Protein AF-A0A1F8SIH1-F1 (afdb_monomer_lite)

Secondary structure (DSSP, 8-state):
--EE-TTT--EE-TTHHHHHHT-PPPEEEEEEHHIIIII-GGGGTB-TTSSSBPPPPTTEEEEEETT--SS---TT--TTBSSEE-----HHHHHHHHHHHHHHHTT-PPPPPB---TTTT-EE-S-SHHHHT----TT---------EE----STTHHHH---SSSSPP-PSS-SS-GGG--EE---EE-B-TTS-BSSSB--HHHHS-SEEE-S--BB-GGGTTSB-TT--EEEEPPSSHHHHHHHT--SPPHHHH-SSHHHHHHHHHHHHHHHHHTTSS-HHHHHHHHHHHHHHHHHHTPPPPSSPPPP-PPPGGGTTTGGG-

Sequence (326 aa):
MTTTDPFTGKTDSRYATCIATDTCPLAAEIYSSNEYWVKATSLLHTGPAGTVDLPDSPYARNYLMSSHQHGTGNASSKGNCQQFLNPLNSAPVQRALFLALDDWTNGILPPPSRVPKLADGTLVPPLPQSGMGFPNIPGVTYTGLKTTRYLLDYGPDFYETGIATINPPVIALPYEDNPLNGPIYPSYVPKTDSDGNDIAGVRSPEVTVPLATYTGWALRAGPQANDGCEASGQMIPFARTRAEREAAGDPRPSIEERYPSFGMYYSAVMRAIDDLVKDRLMLCEDADDERARLLQAGLDKGVPPPSGNLPPQANVPHCLGQAAKK

Radius of gyration: 22.01 Å; chains: 1; bounding box: 56×36×73 Å

Structure (mmCIF, N/CA/C/O backbone):
data_AF-A0A1F8SIH1-F1
#
_entry.id   AF-A0A1F8SIH1-F1
#
loop_
_atom_site.group_PDB
_atom_site.id
_atom_site.type_symbol
_atom_site.label_atom_id
_atom_site.label_alt_id
_atom_site.label_comp_id
_atom_site.label_asym_id
_atom_site.label_entity_id
_atom_site.label_seq_id
_atom_site.pdbx_PDB_ins_code
_atom_site.Cartn_x
_atom_site.Cartn_y
_atom_site.Cartn_z
_atom_site.occupancy
_atom_site.B_iso_or_equiv
_atom_site.auth_seq_id
_atom_site.auth_comp_id
_atom_site.auth_asym_id
_atom_site.auth_atom_id
_atom_site.pdbx_PDB_model_num
ATOM 1 N N . MET A 1 1 ? -15.111 -9.833 16.157 1.00 83.88 1 MET A N 1
ATOM 2 C CA . MET A 1 1 ? -14.590 -10.612 17.302 1.00 83.88 1 MET A CA 1
ATOM 3 C C . MET A 1 1 ? -14.212 -9.639 18.402 1.00 83.88 1 MET A C 1
ATOM 5 O O . MET A 1 1 ? -13.659 -8.598 18.073 1.00 83.88 1 MET A O 1
ATOM 9 N N . THR A 1 2 ? -14.522 -9.947 19.660 1.00 91.94 2 THR A N 1
ATOM 10 C CA . THR A 1 2 ? -14.043 -9.176 20.817 1.00 91.94 2 THR A CA 1
ATOM 11 C C . THR A 1 2 ? -12.619 -9.563 21.179 1.00 91.94 2 THR A C 1
ATOM 13 O O . THR A 1 2 ? -12.263 -10.740 21.132 1.00 91.94 2 THR A O 1
ATOM 16 N N . THR A 1 3 ? -11.823 -8.579 21.569 1.00 94.62 3 THR A N 1
ATOM 17 C CA . THR A 1 3 ? -10.447 -8.761 22.035 1.00 94.62 3 THR A CA 1
ATOM 18 C C . THR A 1 3 ? -10.221 -7.992 23.322 1.00 94.62 3 THR A C 1
ATOM 20 O O . THR A 1 3 ? -10.844 -6.953 23.532 1.00 94.62 3 THR A O 1
ATOM 23 N N . THR A 1 4 ? -9.308 -8.482 24.156 1.00 95.88 4 THR A N 1
ATOM 24 C CA . THR A 1 4 ? -8.902 -7.816 25.394 1.00 95.88 4 THR A CA 1
ATOM 25 C C . THR A 1 4 ? -7.597 -7.062 25.171 1.00 95.88 4 THR A C 1
ATOM 27 O O . THR A 1 4 ? -6.620 -7.635 24.685 1.00 95.88 4 THR A O 1
ATOM 30 N N . ASP A 1 5 ? -7.586 -5.779 25.510 1.00 95.50 5 ASP A N 1
ATOM 31 C CA . ASP A 1 5 ? -6.389 -4.946 25.498 1.00 95.50 5 ASP A CA 1
ATOM 32 C C . ASP A 1 5 ? -5.451 -5.351 26.655 1.00 95.50 5 ASP A C 1
ATOM 34 O O . ASP A 1 5 ? -5.875 -5.320 27.815 1.00 95.50 5 ASP A O 1
ATOM 38 N N . PRO A 1 6 ? -4.186 -5.732 26.379 1.00 95.88 6 PRO A N 1
ATOM 39 C CA . PRO A 1 6 ? -3.245 -6.168 27.406 1.00 95.88 6 PRO A CA 1
ATOM 40 C C . PRO A 1 6 ? -2.822 -5.056 28.372 1.00 95.88 6 PRO A C 1
ATOM 42 O O . PRO A 1 6 ? -2.321 -5.375 29.449 1.00 95.88 6 PRO A O 1
ATOM 45 N N . PHE A 1 7 ? -2.987 -3.778 28.019 1.00 94.88 7 PHE A N 1
ATOM 46 C CA . PHE A 1 7 ? -2.556 -2.666 28.869 1.00 94.88 7 PHE A CA 1
ATOM 47 C C . PHE A 1 7 ? -3.678 -2.137 29.757 1.00 94.88 7 PHE A C 1
ATOM 49 O O . PHE A 1 7 ? -3.441 -1.857 30.930 1.00 94.88 7 PHE A O 1
ATOM 56 N N . THR A 1 8 ? -4.900 -2.021 29.230 1.00 93.06 8 THR A N 1
ATOM 57 C CA . THR A 1 8 ? -6.047 -1.507 30.003 1.00 93.06 8 THR A CA 1
ATOM 58 C C . THR A 1 8 ? -6.942 -2.599 30.591 1.00 93.06 8 THR A C 1
ATOM 60 O O . THR A 1 8 ? -7.771 -2.308 31.450 1.00 93.06 8 THR A O 1
ATOM 63 N N . GLY A 1 9 ? -6.834 -3.846 30.120 1.00 94.75 9 GLY A N 1
ATOM 64 C CA . GLY A 1 9 ? -7.721 -4.951 30.502 1.00 94.75 9 GLY A CA 1
ATOM 65 C C . GLY A 1 9 ? -9.143 -4.850 29.933 1.00 94.75 9 GLY A C 1
ATOM 66 O O . GLY A 1 9 ? -9.968 -5.737 30.171 1.00 94.75 9 GLY A O 1
ATOM 67 N N . LYS A 1 10 ? -9.456 -3.797 29.166 1.00 93.50 10 LYS A N 1
ATOM 68 C CA . LYS A 1 10 ? -10.772 -3.610 28.545 1.00 93.50 10 LYS A CA 1
ATOM 69 C C . LYS A 1 10 ? -10.980 -4.624 27.424 1.00 93.50 10 LYS A C 1
ATOM 71 O O . LYS A 1 10 ? -10.070 -4.903 26.648 1.00 93.50 10 LYS A O 1
ATOM 76 N N . THR A 1 11 ? -12.190 -5.170 27.336 1.00 95.38 11 THR A N 1
ATOM 77 C CA . THR A 1 11 ? -12.583 -6.117 26.283 1.00 95.38 11 THR A CA 1
ATOM 78 C C . THR A 1 11 ? -13.658 -5.497 25.410 1.00 95.38 11 THR A C 1
ATOM 80 O O . THR A 1 11 ? -14.714 -5.137 25.922 1.00 95.38 11 THR A O 1
ATOM 83 N N . ASP A 1 12 ? -13.395 -5.387 24.109 1.00 93.44 12 ASP A N 1
ATOM 84 C CA . ASP A 1 12 ? -14.319 -4.757 23.161 1.00 93.44 12 ASP A CA 1
ATOM 85 C C . ASP A 1 12 ? -14.086 -5.238 21.712 1.00 93.44 12 ASP A C 1
ATOM 87 O O . ASP A 1 12 ? -13.186 -6.038 21.437 1.00 93.44 12 ASP A O 1
ATOM 91 N N . SER A 1 13 ? -14.906 -4.772 20.768 1.00 92.00 13 SER A N 1
ATOM 92 C CA . SER A 1 13 ? -14.681 -4.866 19.325 1.00 92.00 13 SER A CA 1
ATOM 93 C C . SER A 1 13 ? -15.233 -3.642 18.598 1.00 92.00 13 SER A C 1
ATOM 95 O O . SER A 1 13 ? -16.236 -3.071 19.013 1.00 92.00 13 SER A O 1
ATOM 97 N N . ARG A 1 14 ? -14.677 -3.317 17.425 1.00 89.50 14 ARG A N 1
ATOM 98 C CA . ARG A 1 14 ? -15.156 -2.209 16.573 1.00 89.50 14 ARG A CA 1
ATOM 99 C C . ARG A 1 14 ? -16.661 -2.250 16.257 1.00 89.50 14 ARG A C 1
ATOM 101 O O . ARG A 1 14 ? -17.265 -1.206 16.045 1.00 89.50 14 ARG A O 1
ATOM 108 N N . TYR A 1 15 ? -17.256 -3.442 16.222 1.00 92.38 15 TYR A N 1
ATOM 109 C CA . TYR A 1 15 ? -18.666 -3.658 15.888 1.00 92.38 15 TYR A CA 1
ATOM 110 C C . TYR A 1 15 ? -19.528 -4.017 17.117 1.00 92.38 15 TYR A C 1
ATOM 112 O O . TYR A 1 15 ? -20.695 -4.353 16.947 1.00 92.38 15 TYR A O 1
ATOM 120 N N . ALA A 1 16 ? -19.003 -3.956 18.351 1.00 93.69 16 ALA A N 1
ATOM 121 C CA . ALA A 1 16 ? -19.701 -4.467 19.540 1.00 93.69 16 ALA A CA 1
ATOM 122 C C . ALA A 1 16 ? -21.089 -3.835 19.730 1.00 93.69 16 ALA A C 1
ATOM 124 O O . ALA A 1 16 ? -22.087 -4.550 19.828 1.00 93.69 16 ALA A O 1
ATOM 125 N N . THR A 1 17 ? -21.161 -2.502 19.704 1.00 94.56 17 THR A N 1
ATOM 126 C CA . THR A 1 17 ? -22.420 -1.770 19.888 1.00 94.56 17 THR A CA 1
ATOM 127 C C . THR A 1 17 ? -23.419 -2.062 18.777 1.00 94.56 17 THR A C 1
ATOM 129 O O . THR A 1 17 ? -24.563 -2.390 19.069 1.00 94.56 17 THR A O 1
ATOM 132 N N . CYS A 1 18 ? -23.001 -1.996 17.509 1.00 95.62 18 CYS A N 1
ATOM 133 C CA . CYS A 1 18 ? -23.934 -2.196 16.402 1.00 95.62 18 CYS A CA 1
ATOM 134 C C . CYS A 1 18 ? -24.431 -3.644 16.306 1.00 95.62 18 CYS A C 1
ATOM 136 O O . CYS A 1 18 ? -25.547 -3.859 15.846 1.00 95.62 18 CYS A O 1
ATOM 138 N N . ILE A 1 19 ? -23.641 -4.629 16.756 1.00 94.69 19 ILE A N 1
ATOM 139 C CA . ILE A 1 19 ? -24.077 -6.030 16.829 1.00 94.69 19 ILE A CA 1
ATOM 140 C C . ILE A 1 19 ? -25.179 -6.151 17.876 1.00 94.69 19 ILE A C 1
ATOM 142 O O . ILE A 1 19 ? -26.203 -6.777 17.624 1.00 94.69 19 ILE A O 1
ATOM 146 N N . ALA A 1 20 ? -24.985 -5.531 19.042 1.00 95.50 20 ALA A N 1
ATOM 147 C CA . ALA A 1 20 ? -25.967 -5.562 20.120 1.00 95.50 20 ALA A CA 1
ATOM 148 C C . ALA A 1 20 ? -27.288 -4.874 19.746 1.00 95.50 20 ALA A C 1
ATOM 150 O O . ALA A 1 20 ? -28.339 -5.258 20.255 1.00 95.50 20 ALA A O 1
ATOM 151 N N . THR A 1 21 ? -27.244 -3.869 18.870 1.00 96.81 21 THR A N 1
ATOM 152 C CA . THR A 1 21 ? -28.434 -3.122 18.442 1.00 96.81 21 THR A CA 1
ATOM 153 C C . THR A 1 21 ? -28.982 -3.542 17.081 1.00 96.81 21 THR A C 1
ATOM 155 O O . THR A 1 21 ? -29.960 -2.949 16.644 1.00 96.81 21 THR A O 1
ATOM 158 N N . ASP A 1 22 ? -28.378 -4.533 16.418 1.00 95.31 22 ASP A N 1
ATOM 159 C CA . ASP A 1 22 ? -28.706 -4.951 15.046 1.00 95.31 22 ASP A CA 1
ATOM 160 C C . ASP A 1 22 ? -28.690 -3.785 14.032 1.00 95.31 22 ASP A C 1
ATOM 162 O O . ASP A 1 22 ? -29.601 -3.580 13.234 1.00 95.31 22 ASP A O 1
ATOM 166 N N . THR A 1 23 ? -27.640 -2.962 14.096 1.00 96.25 23 THR A N 1
ATOM 167 C CA . THR A 1 23 ? -27.465 -1.764 13.250 1.00 96.25 23 THR A CA 1
ATOM 168 C C . THR A 1 23 ? -26.113 -1.713 12.539 1.00 96.25 23 THR A C 1
ATOM 170 O O . THR A 1 23 ? -25.647 -0.637 12.157 1.00 96.25 23 THR A O 1
ATOM 173 N N . CYS A 1 24 ? -25.426 -2.849 12.383 1.00 95.75 24 CYS A N 1
ATOM 174 C CA . CYS A 1 24 ? -24.095 -2.837 11.781 1.00 95.75 24 CYS A CA 1
ATOM 175 C C . CYS A 1 24 ? -24.121 -2.453 10.297 1.00 95.75 24 CYS A C 1
ATOM 177 O O . CYS A 1 24 ? -24.816 -3.100 9.513 1.00 95.75 24 CYS A O 1
ATOM 179 N N . PRO A 1 25 ? -23.326 -1.447 9.885 1.00 95.44 25 PRO A N 1
ATOM 180 C CA . PRO A 1 25 ? -23.191 -1.110 8.480 1.00 95.44 25 PRO A CA 1
ATOM 181 C C . PRO A 1 25 ? -22.318 -2.146 7.771 1.00 95.44 25 PRO A C 1
ATOM 183 O O . PRO A 1 25 ? -21.349 -2.652 8.343 1.00 95.44 25 PRO A O 1
ATOM 186 N N . LEU A 1 26 ? -22.620 -2.392 6.497 1.00 96.75 26 LEU A N 1
ATOM 187 C CA . LEU A 1 26 ? -21.691 -3.058 5.591 1.00 96.75 26 LEU A CA 1
ATOM 188 C C . LEU A 1 26 ? -20.577 -2.081 5.204 1.00 96.75 26 LEU A C 1
ATOM 190 O O . LEU A 1 26 ? -20.847 -0.912 4.922 1.00 96.75 26 LEU A O 1
ATOM 194 N N . ALA A 1 27 ? -19.330 -2.548 5.189 1.00 95.88 27 ALA A N 1
ATOM 195 C CA . ALA A 1 27 ? -18.172 -1.705 4.915 1.00 95.88 27 ALA A CA 1
ATOM 196 C C . ALA A 1 27 ? -17.158 -2.375 3.978 1.00 95.88 27 ALA A C 1
ATOM 198 O O . ALA A 1 27 ? -16.730 -3.509 4.192 1.00 95.88 27 ALA A O 1
ATOM 199 N N . ALA A 1 28 ? -16.710 -1.629 2.970 1.00 96.81 28 ALA A N 1
ATOM 200 C CA .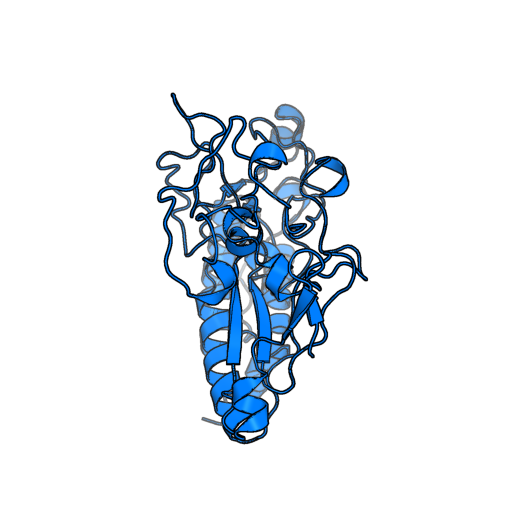 ALA A 1 28 ? -15.462 -1.898 2.266 1.00 96.81 28 ALA A CA 1
ATOM 201 C C . ALA A 1 28 ? -14.393 -0.945 2.814 1.00 96.81 28 ALA A C 1
ATOM 203 O O . ALA A 1 28 ? -14.442 0.261 2.577 1.00 96.81 28 ALA A O 1
ATOM 204 N N . GLU A 1 29 ? -13.449 -1.477 3.580 1.00 96.62 29 GLU A N 1
ATOM 205 C CA . GLU A 1 29 ? -12.372 -0.711 4.197 1.00 96.62 29 GLU A CA 1
ATOM 206 C C . GLU A 1 29 ? -11.132 -0.773 3.317 1.00 96.62 29 GLU A C 1
ATOM 208 O O . GLU A 1 29 ? -10.609 -1.850 3.025 1.00 96.62 29 GLU A O 1
ATOM 213 N N . ILE A 1 30 ? -10.678 0.394 2.866 1.00 97.38 30 ILE A N 1
ATOM 214 C CA . ILE A 1 30 ? -9.594 0.517 1.897 1.00 97.38 30 ILE A CA 1
ATOM 215 C C . ILE A 1 30 ? -8.455 1.294 2.543 1.00 97.38 30 ILE A C 1
ATOM 217 O O . ILE A 1 30 ? -8.636 2.408 3.034 1.00 97.38 30 ILE A O 1
ATOM 221 N N . TYR A 1 31 ? -7.275 0.693 2.519 1.00 97.62 31 TYR A N 1
ATOM 222 C CA . TYR A 1 31 ? -6.056 1.205 3.126 1.00 97.62 31 TYR A CA 1
ATOM 223 C C . TYR A 1 31 ? -4.987 1.345 2.053 1.00 97.62 31 TYR A C 1
ATOM 225 O O . TYR A 1 31 ? -4.874 0.468 1.201 1.00 97.62 31 TYR A O 1
ATOM 233 N N . SER A 1 32 ? -4.166 2.392 2.081 1.00 98.12 32 SER A N 1
ATOM 234 C CA . SER A 1 32 ? -2.916 2.372 1.317 1.00 98.12 32 SER A CA 1
ATOM 235 C C . SER A 1 32 ? -1.802 1.724 2.143 1.00 98.12 32 SER A C 1
ATOM 237 O O . SER A 1 32 ? -1.959 1.450 3.335 1.00 98.12 32 SER A O 1
ATOM 239 N N . SER A 1 33 ? -0.649 1.483 1.525 1.00 98.31 33 SER A N 1
ATOM 240 C CA . SER A 1 33 ? 0.539 1.051 2.263 1.00 98.31 33 SER A CA 1
ATOM 241 C C . SER A 1 33 ? 0.981 2.133 3.259 1.00 98.31 33 SER A C 1
ATOM 243 O O . SER A 1 33 ? 1.392 1.814 4.373 1.00 98.31 33 SER A O 1
ATOM 245 N N . ASN A 1 34 ? 0.784 3.420 2.941 1.00 98.31 34 ASN A N 1
ATOM 246 C CA . ASN A 1 34 ? 1.082 4.532 3.853 1.00 98.31 34 ASN A CA 1
ATOM 247 C C . ASN A 1 34 ? 0.362 4.424 5.199 1.00 98.31 34 ASN A C 1
ATOM 249 O O . ASN A 1 34 ? 0.961 4.669 6.243 1.00 98.31 34 ASN A O 1
ATOM 253 N N . GLU A 1 35 ? -0.901 4.002 5.194 1.00 97.69 35 GLU A N 1
ATOM 254 C CA . GLU A 1 35 ? -1.692 3.796 6.406 1.00 97.69 35 GLU A CA 1
ATOM 255 C C . GLU A 1 35 ? -1.043 2.790 7.376 1.00 97.69 35 GLU A C 1
ATOM 257 O O . GLU A 1 35 ? -1.099 2.974 8.594 1.00 97.69 35 GLU A O 1
ATOM 262 N N . TYR A 1 36 ? -0.351 1.768 6.870 1.00 98.06 36 TYR A N 1
ATOM 263 C CA . TYR A 1 36 ? 0.399 0.847 7.726 1.00 98.06 36 TYR A CA 1
ATOM 264 C C . TYR A 1 36 ? 1.627 1.513 8.348 1.00 98.06 36 TYR A C 1
ATOM 266 O O . TYR A 1 36 ? 1.876 1.340 9.539 1.00 98.06 36 TYR A O 1
ATOM 274 N N . TRP A 1 37 ? 2.352 2.316 7.570 1.00 97.69 37 TRP A N 1
ATOM 275 C CA . TRP A 1 37 ? 3.572 2.996 8.011 1.00 97.69 37 TRP A CA 1
ATOM 276 C C . TRP A 1 37 ? 3.312 4.155 8.981 1.00 97.69 37 TRP A C 1
ATOM 278 O O . TRP A 1 37 ? 4.013 4.298 9.982 1.00 97.69 37 TRP A O 1
ATOM 288 N N . VAL A 1 38 ? 2.296 4.971 8.704 1.00 95.56 38 VAL A N 1
ATOM 289 C CA . VAL A 1 38 ? 2.076 6.271 9.365 1.00 95.56 38 VAL A CA 1
ATOM 290 C C . VAL A 1 38 ? 0.859 6.258 10.291 1.00 95.56 38 VAL A C 1
ATOM 292 O O . VAL A 1 38 ? 0.755 7.035 11.242 1.00 95.56 38 VAL A O 1
ATOM 295 N N . LYS A 1 39 ? -0.101 5.357 10.053 1.00 95.00 39 LYS A N 1
ATOM 296 C CA . LYS A 1 39 ? -1.328 5.282 10.862 1.00 95.00 39 LYS A CA 1
ATOM 297 C C . LYS A 1 39 ? -1.414 4.033 11.730 1.00 95.00 39 LYS A C 1
ATOM 299 O O . LYS A 1 39 ? -2.277 4.004 12.604 1.00 95.00 39 LYS A O 1
ATOM 304 N N . ALA A 1 40 ? -0.460 3.108 11.592 1.00 95.00 40 ALA A N 1
ATOM 305 C CA . ALA A 1 40 ? -0.409 1.827 12.293 1.00 95.00 40 ALA A CA 1
ATOM 306 C C . ALA A 1 40 ? -1.639 0.948 12.011 1.00 95.00 40 ALA A C 1
ATOM 308 O O . ALA A 1 40 ? -2.174 0.290 12.902 1.00 95.00 40 ALA A O 1
ATOM 309 N N . THR A 1 41 ? -2.086 0.917 10.751 1.00 96.81 41 THR A N 1
ATOM 310 C CA . THR A 1 41 ? -3.241 0.116 10.311 1.00 96.81 41 THR A CA 1
ATOM 311 C C . THR A 1 41 ? -3.124 -1.376 10.611 1.00 96.81 41 THR A C 1
ATOM 313 O O . THR A 1 41 ? -4.151 -2.040 10.702 1.00 96.81 41 THR A O 1
ATOM 316 N N . SER A 1 42 ? -1.925 -1.916 10.859 1.00 97.25 42 SER A N 1
ATOM 317 C CA . SER A 1 42 ? -1.787 -3.288 11.365 1.00 97.25 42 SER A CA 1
ATOM 318 C C . SER A 1 42 ? -2.641 -3.546 12.611 1.00 97.25 42 SER A C 1
ATOM 320 O O . SER A 1 42 ? -3.200 -4.627 12.735 1.00 97.25 42 SER A O 1
ATOM 322 N N . LEU A 1 43 ? -2.820 -2.547 13.484 1.00 95.31 43 LEU A N 1
ATOM 323 C CA . LEU A 1 43 ? -3.638 -2.650 14.699 1.00 95.31 43 LEU A CA 1
ATOM 324 C C . LEU A 1 43 ? -5.138 -2.838 14.422 1.00 95.31 43 LEU A C 1
ATOM 326 O O . LEU A 1 43 ? -5.887 -3.190 15.326 1.00 95.31 43 LEU A O 1
ATOM 330 N N . LEU A 1 44 ? -5.585 -2.615 13.183 1.00 94.44 44 LEU A N 1
ATOM 331 C CA . LEU A 1 44 ? -6.949 -2.919 12.744 1.00 94.44 44 LEU A CA 1
ATOM 332 C C . LEU A 1 44 ? -7.094 -4.374 12.272 1.00 94.44 44 LEU A C 1
ATOM 334 O O . LEU A 1 44 ? -8.214 -4.860 12.132 1.00 94.44 44 LEU A O 1
ATOM 338 N N . HIS A 1 45 ? -5.978 -5.070 12.039 1.00 96.12 45 HIS A N 1
ATOM 339 C CA . HIS A 1 45 ? -5.933 -6.432 11.500 1.00 96.12 45 HIS A CA 1
ATOM 340 C C . HIS A 1 45 ? -5.268 -7.440 12.444 1.00 96.12 45 HIS A C 1
ATOM 342 O O . HIS A 1 45 ? -5.351 -8.638 12.196 1.00 96.12 45 HIS A O 1
ATOM 348 N N . THR A 1 46 ? -4.650 -6.988 13.534 1.00 96.88 46 THR A N 1
ATOM 349 C CA . THR A 1 46 ? -4.060 -7.837 14.576 1.00 96.88 46 THR A CA 1
ATOM 350 C C . THR A 1 46 ? -4.744 -7.607 15.916 1.00 96.88 46 THR A C 1
ATOM 352 O O . THR A 1 46 ? -5.254 -6.520 16.183 1.00 96.88 46 THR A O 1
ATOM 355 N N . GLY A 1 47 ? -4.721 -8.608 16.798 1.00 95.12 47 GLY A N 1
ATOM 356 C CA . GLY A 1 47 ? -5.131 -8.402 18.189 1.00 95.12 47 GLY A CA 1
ATOM 357 C C . GLY A 1 47 ? -4.296 -7.300 18.871 1.00 95.12 47 GLY A C 1
ATOM 358 O O . GLY A 1 47 ? -3.179 -7.035 18.425 1.00 95.12 47 GLY A O 1
ATOM 359 N N . PRO A 1 48 ? -4.769 -6.687 19.974 1.00 94.06 48 PRO A N 1
ATOM 360 C CA . PRO A 1 48 ? -4.067 -5.578 20.638 1.00 94.06 48 PRO A CA 1
ATOM 361 C C . PRO A 1 48 ? -2.638 -5.907 21.107 1.00 94.06 48 PRO A C 1
ATOM 363 O O . PRO A 1 48 ? -1.786 -5.028 21.173 1.00 94.06 48 PRO A O 1
ATOM 366 N N . ALA A 1 49 ? -2.354 -7.182 21.390 1.00 94.69 49 ALA A N 1
ATOM 367 C CA . ALA A 1 49 ? -1.009 -7.660 21.717 1.00 94.69 49 ALA A CA 1
ATOM 368 C C . ALA A 1 49 ? -0.094 -7.856 20.487 1.00 94.69 49 ALA A C 1
ATOM 370 O O . ALA A 1 49 ? 1.081 -8.166 20.651 1.00 94.69 49 ALA A O 1
ATOM 371 N N . GLY A 1 50 ? -0.617 -7.732 19.263 1.00 95.25 50 GLY A N 1
ATOM 372 C CA . GLY A 1 50 ? 0.135 -7.894 1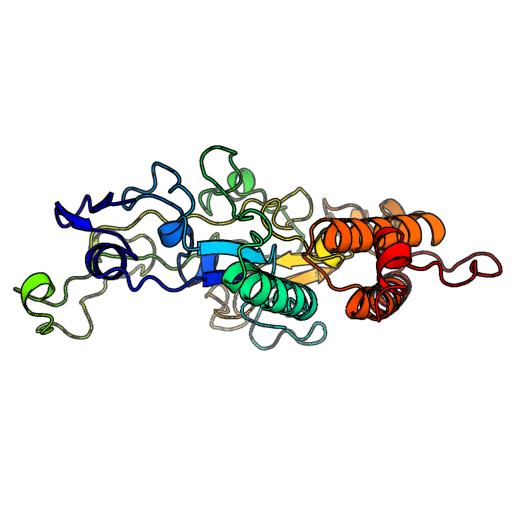8.015 1.00 95.25 50 GLY A CA 1
ATOM 373 C C . GLY A 1 50 ? 0.562 -9.329 17.689 1.00 95.25 50 GLY A C 1
ATOM 374 O O . GLY A 1 50 ? 1.434 -9.528 16.854 1.00 95.25 50 GLY A O 1
ATOM 375 N N . THR A 1 51 ? -0.006 -10.343 18.347 1.00 95.69 51 THR A N 1
ATOM 376 C CA . THR A 1 51 ? 0.459 -11.740 18.239 1.00 95.69 51 THR A CA 1
ATOM 377 C C . THR A 1 51 ? -0.402 -12.637 17.353 1.00 95.69 51 THR A C 1
ATOM 379 O O . THR A 1 51 ? 0.016 -13.745 17.024 1.00 95.69 51 THR A O 1
ATOM 382 N N . VAL A 1 52 ? -1.602 -12.190 16.981 1.00 96.00 52 VAL A N 1
ATOM 383 C CA . VAL A 1 52 ? -2.567 -12.965 16.190 1.00 96.00 52 VAL A CA 1
ATOM 384 C C . VAL A 1 52 ? -3.267 -12.069 15.179 1.00 96.00 52 VAL A C 1
ATOM 386 O O . VAL A 1 52 ? -3.552 -10.907 15.481 1.00 96.00 52 VAL A O 1
ATOM 389 N N . ASP A 1 53 ? -3.576 -12.617 14.006 1.00 97.69 53 ASP A N 1
ATOM 390 C CA . ASP A 1 53 ? -4.448 -11.966 13.030 1.00 97.69 53 ASP A CA 1
ATOM 391 C C . ASP A 1 53 ? -5.902 -11.975 13.519 1.00 97.69 53 ASP A C 1
ATOM 393 O O . ASP A 1 53 ? -6.391 -12.969 14.065 1.00 97.69 53 ASP A O 1
ATOM 397 N N . LEU A 1 54 ? -6.612 -10.873 13.296 1.00 95.56 54 LEU A N 1
ATOM 398 C CA . LEU A 1 54 ? -8.051 -10.805 13.506 1.00 95.56 54 LEU A CA 1
ATOM 399 C C . LEU A 1 54 ? -8.781 -11.484 12.340 1.00 95.56 54 LEU A C 1
ATOM 401 O O . LEU A 1 54 ? -8.384 -11.331 11.182 1.00 95.56 54 LEU A O 1
ATOM 405 N N . PRO A 1 55 ? -9.875 -12.216 12.611 1.00 93.25 55 PRO A N 1
ATOM 406 C CA . PRO A 1 55 ? -10.724 -12.728 11.550 1.00 93.25 55 PRO A CA 1
ATOM 407 C C . PRO A 1 55 ? -11.472 -11.582 10.861 1.00 93.25 55 PRO A C 1
ATOM 409 O O . PRO A 1 55 ? -11.764 -10.552 11.476 1.00 93.25 55 PRO A O 1
ATOM 412 N N . ASP A 1 56 ? -11.860 -11.800 9.604 1.00 91.19 56 ASP A N 1
ATOM 413 C CA . ASP A 1 56 ? -12.757 -10.883 8.905 1.00 91.19 56 ASP A CA 1
ATOM 414 C C . ASP A 1 56 ? -14.084 -10.724 9.664 1.00 91.19 56 ASP A C 1
ATOM 416 O O . ASP A 1 56 ? -14.648 -11.680 10.206 1.00 91.19 56 ASP A O 1
ATOM 420 N N . SER A 1 57 ? -14.608 -9.498 9.670 1.00 92.25 57 SER A N 1
ATOM 421 C CA . SER A 1 57 ? -15.963 -9.224 10.146 1.00 92.25 57 SER A CA 1
ATOM 422 C C . SER A 1 57 ? -16.983 -9.740 9.124 1.00 92.25 57 SER A C 1
ATOM 424 O O . SER A 1 57 ? -16.769 -9.578 7.921 1.00 92.25 57 SER A O 1
ATOM 426 N N . PRO A 1 58 ? -18.138 -10.283 9.548 1.00 93.12 58 PRO A N 1
ATOM 427 C CA . PRO A 1 58 ? -19.237 -10.552 8.622 1.00 93.12 58 PRO A CA 1
ATOM 428 C C . PRO A 1 58 ? -19.822 -9.269 8.004 1.00 93.12 58 PRO A C 1
ATOM 430 O O . PRO A 1 58 ? -20.551 -9.366 7.025 1.00 93.12 58 PRO A O 1
ATOM 433 N N . TYR A 1 59 ? -19.487 -8.089 8.543 1.00 95.19 59 TYR A N 1
ATOM 434 C CA . TYR A 1 59 ? -19.955 -6.779 8.074 1.00 95.19 59 TYR A CA 1
ATOM 435 C C . TYR A 1 59 ? -18.882 -5.965 7.341 1.00 95.19 59 TYR A C 1
ATOM 437 O O . TYR A 1 59 ? -19.174 -4.870 6.871 1.00 95.19 59 TYR A O 1
ATOM 445 N N . ALA A 1 60 ? -17.638 -6.453 7.253 1.00 96.00 60 ALA A N 1
ATOM 446 C CA . ALA A 1 60 ? -16.565 -5.711 6.593 1.00 96.00 60 ALA A CA 1
ATOM 447 C C . ALA A 1 60 ? -15.687 -6.577 5.686 1.00 96.00 60 ALA A C 1
ATOM 449 O O . ALA A 1 60 ? -15.414 -7.744 5.978 1.00 96.00 60 ALA A O 1
ATOM 450 N N . ARG A 1 61 ? -15.195 -5.971 4.605 1.00 97.62 61 ARG A N 1
ATOM 451 C CA . ARG A 1 61 ? -14.041 -6.461 3.842 1.00 97.62 61 ARG A CA 1
ATOM 452 C C . ARG A 1 61 ? -12.922 -5.442 3.878 1.00 97.62 61 ARG A C 1
ATOM 454 O O . ARG A 1 61 ? -13.182 -4.255 3.716 1.00 97.62 61 ARG A O 1
ATOM 461 N N . ASN A 1 62 ? -11.695 -5.922 4.038 1.00 98.00 62 ASN A N 1
ATOM 462 C CA . ASN A 1 62 ? -10.505 -5.092 4.174 1.00 98.00 62 ASN A CA 1
ATOM 463 C C . ASN A 1 62 ? -9.599 -5.256 2.953 1.00 98.00 62 ASN A C 1
ATOM 465 O O . ASN A 1 62 ? -9.287 -6.381 2.557 1.00 98.00 62 ASN A O 1
ATOM 469 N N . TYR A 1 63 ? -9.135 -4.149 2.384 1.00 98.62 63 TYR A N 1
ATOM 470 C CA . TYR A 1 63 ? -8.283 -4.140 1.200 1.00 98.62 63 TYR A CA 1
ATOM 471 C C . TYR A 1 63 ? -7.100 -3.200 1.404 1.00 98.62 63 TYR A C 1
ATOM 473 O O . TYR A 1 63 ? -7.269 -1.996 1.582 1.00 98.62 63 TYR A O 1
ATOM 481 N N . LEU A 1 64 ? -5.888 -3.744 1.348 1.00 98.75 64 LEU A N 1
ATOM 482 C CA . LEU A 1 64 ? -4.674 -2.956 1.167 1.00 98.75 64 LEU A CA 1
ATOM 483 C C . LEU A 1 64 ? -4.490 -2.682 -0.329 1.00 98.75 64 LEU A C 1
ATOM 485 O O . LEU A 1 64 ? -4.365 -3.620 -1.105 1.00 98.75 64 LEU A O 1
ATOM 489 N N . MET A 1 65 ? -4.388 -1.420 -0.724 1.00 98.69 65 MET A N 1
ATOM 490 C CA . MET A 1 65 ? -3.830 -1.006 -2.007 1.00 98.69 65 MET A CA 1
ATOM 491 C C . MET A 1 65 ? -2.306 -1.119 -1.926 1.00 98.69 65 MET A C 1
ATOM 493 O O . MET A 1 65 ? -1.639 -0.251 -1.350 1.00 98.69 65 MET A O 1
ATOM 497 N N . SER A 1 66 ? -1.767 -2.218 -2.456 1.00 98.75 66 SER A N 1
ATOM 498 C CA . SER A 1 66 ? -0.352 -2.581 -2.338 1.00 98.75 66 SER A CA 1
ATOM 499 C C . SER A 1 66 ? 0.544 -1.456 -2.838 1.00 98.75 66 SER A C 1
ATOM 501 O O . SER A 1 66 ? 0.298 -0.881 -3.900 1.00 98.75 66 SER A O 1
ATOM 503 N N . SER A 1 67 ? 1.586 -1.137 -2.072 1.00 98.69 67 SER A N 1
ATOM 504 C CA . SER A 1 67 ? 2.579 -0.114 -2.390 1.00 98.69 67 SER A CA 1
ATOM 505 C C . SER A 1 67 ? 2.033 1.305 -2.572 1.00 98.69 67 SER A C 1
ATOM 507 O O . SER A 1 67 ? 2.804 2.183 -2.934 1.00 98.69 67 SER A O 1
ATOM 509 N N . HIS A 1 68 ? 0.747 1.579 -2.342 1.00 98.44 68 HIS A N 1
ATOM 510 C CA . HIS A 1 68 ? 0.147 2.896 -2.578 1.00 98.44 68 HIS A CA 1
ATOM 511 C C . HIS A 1 68 ? 0.464 3.882 -1.441 1.00 98.44 68 HIS A C 1
ATOM 513 O O . HIS A 1 68 ? 0.590 3.481 -0.281 1.00 98.44 68 HIS A O 1
ATOM 519 N N . GLN A 1 69 ? 0.579 5.171 -1.770 1.00 97.12 69 GLN A N 1
ATOM 520 C CA . GLN A 1 69 ? 0.728 6.242 -0.780 1.00 97.12 69 GLN A CA 1
ATOM 521 C C . GLN A 1 69 ? -0.640 6.799 -0.339 1.00 97.12 69 GLN A C 1
ATOM 523 O O . GLN A 1 69 ? -1.677 6.355 -0.834 1.00 97.12 69 GLN A O 1
ATOM 528 N N . HIS A 1 70 ? -0.657 7.796 0.555 1.00 96.50 70 HIS A N 1
ATOM 529 C CA . HIS A 1 70 ? -1.897 8.452 0.980 1.00 96.50 70 HIS A CA 1
ATOM 530 C C . HIS A 1 70 ? -2.438 9.373 -0.132 1.00 96.50 70 HIS A C 1
ATOM 532 O O . HIS A 1 70 ? -2.196 10.581 -0.151 1.00 96.50 70 HIS A O 1
ATOM 538 N N . GLY A 1 71 ? -3.135 8.770 -1.097 1.00 93.75 71 GLY A N 1
ATOM 539 C CA . GLY A 1 71 ? -3.595 9.404 -2.334 1.00 93.75 71 GLY A CA 1
ATOM 540 C C . GLY A 1 71 ? -2.629 9.199 -3.506 1.00 93.75 71 GLY A C 1
ATOM 541 O O . GLY A 1 71 ? -1.714 8.382 -3.447 1.00 93.75 71 GLY A O 1
ATOM 542 N N . THR A 1 72 ? -2.816 9.946 -4.594 1.00 94.06 72 THR A N 1
ATOM 543 C CA . THR A 1 72 ? -1.972 9.840 -5.797 1.00 94.06 72 THR A CA 1
ATOM 544 C C . THR A 1 72 ? -0.948 10.970 -5.849 1.00 94.06 72 THR A C 1
ATOM 546 O O . THR A 1 72 ? -1.300 12.149 -5.832 1.00 94.06 72 THR A O 1
ATOM 549 N N . GLY A 1 73 ? 0.333 10.606 -5.899 1.00 95.06 73 GLY A N 1
ATOM 550 C CA . GLY A 1 73 ? 1.457 11.532 -6.000 1.00 95.06 73 GLY A CA 1
ATOM 551 C C . GLY A 1 73 ? 1.818 11.903 -7.438 1.00 95.06 73 GLY A C 1
ATOM 552 O O . GLY A 1 73 ? 1.338 11.320 -8.407 1.00 95.06 73 GLY A O 1
ATOM 553 N N . ASN A 1 74 ? 2.712 12.881 -7.586 1.00 94.25 74 ASN A N 1
ATOM 554 C CA . ASN A 1 74 ? 3.231 13.305 -8.886 1.00 94.25 74 ASN A CA 1
ATOM 555 C C . ASN A 1 74 ? 4.614 12.688 -9.158 1.00 94.25 74 ASN A C 1
ATOM 557 O O . ASN A 1 74 ? 5.607 13.112 -8.569 1.00 94.25 74 ASN A O 1
ATOM 561 N N . ALA A 1 75 ? 4.682 11.765 -10.121 1.00 94.44 75 ALA A N 1
ATOM 562 C CA . ALA A 1 75 ? 5.907 11.089 -10.565 1.00 94.44 75 ALA A CA 1
ATOM 563 C C . ALA A 1 75 ? 7.041 12.020 -11.041 1.00 94.44 75 ALA A C 1
ATOM 565 O O . ALA A 1 75 ? 8.181 11.576 -11.167 1.00 94.44 75 ALA A O 1
ATOM 566 N N . SER A 1 76 ? 6.741 13.281 -11.354 1.00 95.88 76 SER A N 1
ATOM 567 C CA . SER A 1 76 ? 7.702 14.283 -11.830 1.00 95.88 76 SER A CA 1
ATOM 568 C C . SER A 1 76 ? 8.169 15.241 -10.735 1.00 95.88 76 SER A C 1
ATOM 570 O O . SER A 1 76 ? 8.998 16.109 -10.997 1.00 95.88 76 SER A O 1
ATOM 572 N N . SER A 1 77 ? 7.656 15.107 -9.512 1.00 96.75 77 SER A N 1
ATOM 573 C CA . SER A 1 77 ? 8.026 15.949 -8.378 1.00 96.75 77 SER A CA 1
ATOM 574 C C . SER A 1 77 ? 8.554 15.100 -7.235 1.00 96.75 77 SER A C 1
ATOM 576 O O . SER A 1 77 ? 8.056 14.008 -6.977 1.00 96.75 77 SER A O 1
ATOM 578 N N . LYS A 1 78 ? 9.558 15.618 -6.529 1.00 96.25 78 LYS A N 1
ATOM 579 C CA . LYS A 1 78 ? 9.989 15.080 -5.233 1.00 96.25 78 LYS A CA 1
ATOM 580 C C . LYS A 1 78 ? 9.314 15.792 -4.060 1.00 96.25 78 LYS A C 1
ATOM 582 O O . LYS A 1 78 ? 9.322 15.289 -2.941 1.00 96.25 78 LYS A O 1
ATOM 587 N N . GLY A 1 79 ? 8.735 16.973 -4.301 1.00 94.19 79 GLY A N 1
ATOM 588 C CA . GLY A 1 79 ? 8.313 17.877 -3.235 1.00 94.19 79 GLY A CA 1
ATOM 589 C C . GLY A 1 79 ? 9.446 18.086 -2.225 1.00 94.19 79 GLY A C 1
ATOM 590 O O . GLY A 1 79 ? 10.571 18.395 -2.608 1.00 94.19 79 GLY A O 1
ATOM 591 N N . ASN A 1 80 ? 9.144 17.841 -0.950 1.00 95.31 80 ASN A N 1
ATOM 592 C CA . ASN A 1 80 ? 10.112 17.891 0.150 1.00 95.31 80 ASN A CA 1
ATOM 593 C C . ASN A 1 80 ? 10.718 16.513 0.489 1.00 95.31 80 ASN A C 1
ATOM 595 O O . ASN A 1 80 ? 11.416 16.386 1.495 1.00 95.31 80 ASN A O 1
ATOM 599 N N . CYS A 1 81 ? 10.427 15.472 -0.296 1.00 97.62 81 CYS A N 1
ATOM 600 C CA . CYS A 1 81 ? 10.892 14.107 -0.057 1.00 97.62 81 CYS A CA 1
ATOM 601 C C . CYS A 1 81 ? 12.199 13.799 -0.813 1.00 97.62 81 CYS A C 1
ATOM 603 O O . CYS A 1 81 ? 12.607 14.516 -1.727 1.00 97.62 81 CYS A O 1
ATOM 605 N N . GLN A 1 82 ? 12.873 12.707 -0.443 1.00 97.88 82 GLN A N 1
ATOM 606 C CA . GLN A 1 82 ? 14.139 12.283 -1.068 1.00 97.88 82 GLN A CA 1
ATOM 607 C C . GLN A 1 82 ? 13.958 11.759 -2.505 1.00 97.88 82 GLN A C 1
ATOM 609 O O . GLN A 1 82 ? 14.797 12.012 -3.381 1.00 97.88 82 GLN A O 1
ATOM 614 N N . GLN A 1 83 ? 12.854 11.053 -2.762 1.00 98.12 83 GLN A N 1
ATOM 615 C CA . GLN A 1 83 ? 12.541 10.418 -4.048 1.00 98.12 83 GLN A CA 1
ATOM 616 C C . GLN A 1 83 ? 11.322 11.057 -4.719 1.00 98.12 83 GLN A C 1
ATOM 618 O O . GLN A 1 83 ? 10.635 11.882 -4.117 1.00 98.12 83 GLN A O 1
ATOM 623 N N . PHE A 1 84 ? 11.074 10.699 -5.984 1.00 98.19 84 PHE A N 1
ATOM 624 C CA . PHE A 1 84 ? 9.850 11.106 -6.677 1.00 98.19 84 PHE A CA 1
ATOM 625 C C . PHE A 1 84 ? 8.625 10.543 -5.962 1.00 98.19 84 PHE A C 1
ATOM 627 O O . PHE A 1 84 ? 8.678 9.437 -5.423 1.00 98.19 84 PHE A O 1
ATOM 634 N N . LEU A 1 85 ? 7.531 11.301 -5.964 1.00 98.19 85 LEU A N 1
ATOM 635 C CA . LEU A 1 85 ? 6.295 10.885 -5.310 1.00 98.19 85 LEU A CA 1
ATOM 636 C C . LEU A 1 85 ? 5.668 9.693 -6.038 1.00 98.19 85 LEU A C 1
ATOM 638 O O . LEU A 1 85 ? 5.788 9.553 -7.258 1.00 98.19 85 LEU A O 1
ATOM 642 N N . ASN A 1 86 ? 4.974 8.850 -5.281 1.00 98.38 86 ASN A N 1
ATOM 643 C CA . ASN A 1 86 ? 4.359 7.633 -5.784 1.00 98.38 86 ASN A CA 1
ATOM 644 C C . ASN A 1 86 ? 3.065 7.936 -6.575 1.00 98.38 86 ASN A C 1
ATOM 646 O O . ASN A 1 86 ? 2.086 8.387 -5.978 1.00 98.38 86 ASN A O 1
ATOM 650 N N . PRO A 1 87 ? 3.026 7.673 -7.899 1.00 97.75 87 PRO A N 1
ATOM 651 C CA . PRO A 1 87 ? 1.908 8.037 -8.765 1.00 97.75 87 PRO A CA 1
ATOM 652 C C . PRO A 1 87 ? 0.833 6.955 -8.891 1.00 97.75 87 PRO A C 1
ATOM 654 O O . PRO A 1 87 ? -0.030 7.080 -9.759 1.00 97.75 87 PRO A O 1
ATOM 657 N N . LEU A 1 88 ? 0.896 5.875 -8.102 1.00 98.19 88 LEU A N 1
ATOM 658 C CA . LEU A 1 88 ? -0.114 4.820 -8.166 1.00 98.19 88 LEU A CA 1
ATOM 659 C C . LEU A 1 88 ? -1.521 5.409 -7.993 1.00 98.19 88 LEU A C 1
ATOM 661 O O . LEU A 1 88 ? -1.730 6.346 -7.217 1.00 98.19 88 LEU A O 1
ATOM 665 N N . ASN A 1 89 ? -2.485 4.849 -8.719 1.00 96.12 89 ASN A N 1
ATOM 666 C CA . ASN A 1 89 ? -3.877 5.278 -8.695 1.00 96.12 89 ASN A CA 1
ATOM 667 C C . ASN A 1 89 ? -4.772 4.118 -8.254 1.00 96.12 89 ASN A C 1
ATOM 669 O O . ASN A 1 89 ? -4.832 3.082 -8.910 1.00 96.12 89 ASN A O 1
ATOM 673 N N . SER A 1 90 ? -5.481 4.299 -7.143 1.00 96.81 90 SER A N 1
ATOM 674 C CA . SER A 1 90 ? -6.405 3.294 -6.612 1.00 96.81 90 SER A CA 1
ATOM 675 C C . SER A 1 90 ? -7.840 3.448 -7.130 1.00 96.81 90 SER A C 1
ATOM 677 O O . SER A 1 90 ? -8.677 2.598 -6.831 1.00 96.81 90 SER A O 1
ATOM 679 N N . ALA A 1 91 ? -8.141 4.482 -7.927 1.00 96.94 91 ALA A N 1
ATOM 680 C CA . ALA A 1 91 ? -9.502 4.781 -8.375 1.00 96.94 91 ALA A CA 1
ATOM 681 C C . ALA A 1 91 ? -10.218 3.616 -9.097 1.00 96.94 91 ALA A C 1
ATOM 683 O O . ALA A 1 91 ? -11.376 3.377 -8.749 1.00 96.94 91 ALA A O 1
ATOM 684 N N . PRO A 1 92 ? -9.590 2.847 -10.017 1.00 97.12 92 PRO A N 1
ATOM 685 C CA . PRO A 1 92 ? -10.262 1.707 -10.656 1.00 97.12 92 PRO A CA 1
ATOM 686 C C . PRO A 1 92 ? -10.727 0.643 -9.650 1.00 97.12 92 PRO A C 1
ATOM 688 O O . PRO A 1 92 ? -11.845 0.135 -9.730 1.00 97.12 92 PRO A O 1
ATOM 691 N N . VAL A 1 93 ? -9.898 0.359 -8.639 1.00 98.06 93 VAL A N 1
ATOM 692 C CA . VAL A 1 93 ? -10.236 -0.600 -7.579 1.00 98.06 93 VAL A CA 1
ATOM 693 C C . VAL A 1 93 ? -11.322 -0.044 -6.666 1.00 98.06 93 VAL A C 1
ATOM 695 O O . VAL A 1 93 ? -12.284 -0.744 -6.359 1.00 98.06 93 VAL A O 1
ATOM 698 N N . GLN A 1 94 ? -11.218 1.224 -6.260 1.00 97.62 94 GLN A N 1
ATOM 699 C CA . GLN A 1 94 ? -12.234 1.858 -5.418 1.00 97.62 94 GLN A CA 1
ATOM 700 C C . GLN A 1 94 ? -13.607 1.886 -6.103 1.00 97.62 94 GLN A C 1
ATOM 702 O O . GLN A 1 94 ? -14.615 1.617 -5.454 1.00 97.62 94 GLN A O 1
ATOM 707 N N . ARG A 1 95 ? -13.657 2.144 -7.415 1.00 98.00 95 ARG A N 1
ATOM 708 C CA . ARG A 1 95 ? -14.900 2.090 -8.199 1.00 98.00 95 ARG A CA 1
ATOM 709 C C . ARG A 1 95 ? -15.503 0.689 -8.229 1.00 98.00 95 ARG A C 1
ATOM 711 O O . ARG A 1 95 ? -16.705 0.551 -8.012 1.00 98.00 95 ARG A O 1
ATOM 718 N N . ALA A 1 96 ? -14.684 -0.338 -8.451 1.00 98.38 96 ALA A N 1
ATOM 719 C CA . ALA A 1 96 ? -15.144 -1.724 -8.416 1.00 98.38 96 ALA A CA 1
ATOM 720 C C . ALA A 1 96 ? -15.678 -2.118 -7.029 1.00 98.38 96 ALA A C 1
ATOM 722 O O . ALA A 1 96 ? -16.760 -2.692 -6.919 1.00 98.38 96 ALA A O 1
ATOM 723 N N . LEU A 1 97 ? -14.966 -1.743 -5.963 1.00 98.38 97 LEU A N 1
ATOM 724 C CA . LEU A 1 97 ? -15.373 -2.023 -4.585 1.00 98.38 97 LEU A CA 1
ATOM 725 C C . LEU A 1 97 ? -16.618 -1.245 -4.154 1.00 98.38 97 LEU A C 1
ATOM 727 O O . LEU A 1 97 ? -17.388 -1.753 -3.343 1.00 98.38 97 LEU A O 1
ATOM 731 N N . PHE A 1 98 ? -16.849 -0.053 -4.706 1.00 97.94 98 PHE A N 1
ATOM 732 C CA . PHE A 1 98 ? -18.080 0.698 -4.473 1.00 97.94 98 PHE A CA 1
ATOM 733 C C . PHE A 1 98 ? -19.302 -0.043 -5.031 1.00 97.94 98 PHE A C 1
ATOM 735 O O . PHE A 1 98 ? -20.283 -0.222 -4.312 1.00 97.94 98 PHE A O 1
ATOM 742 N N . LEU A 1 99 ? -19.223 -0.557 -6.265 1.00 98.06 99 LEU A N 1
ATOM 743 C CA . LEU A 1 99 ? -20.289 -1.401 -6.822 1.00 98.06 99 LEU A CA 1
ATOM 744 C C . LEU A 1 99 ? -20.414 -2.732 -6.070 1.00 98.06 99 LEU A C 1
ATOM 746 O O . LEU A 1 99 ? -21.520 -3.193 -5.821 1.00 98.06 99 LEU A O 1
ATOM 750 N N . ALA A 1 100 ? -19.298 -3.324 -5.635 1.00 98.12 100 ALA A N 1
ATOM 751 C CA . ALA A 1 100 ? -19.331 -4.538 -4.822 1.00 98.12 100 ALA A CA 1
ATOM 752 C C . ALA A 1 100 ? -19.994 -4.320 -3.449 1.00 98.12 100 ALA A C 1
ATOM 754 O O . ALA A 1 100 ? -20.595 -5.249 -2.913 1.00 98.12 100 ALA A O 1
ATOM 755 N N . LEU A 1 101 ? -19.889 -3.118 -2.873 1.00 98.06 101 LEU A N 1
ATOM 756 C CA . LEU A 1 101 ? -20.590 -2.752 -1.644 1.00 98.06 101 LEU A CA 1
ATOM 757 C C . LEU A 1 101 ? -22.100 -2.609 -1.885 1.00 98.06 101 LEU A C 1
ATOM 759 O O . LEU A 1 101 ? -22.875 -3.095 -1.068 1.00 98.06 101 LEU A O 1
ATOM 763 N N . ASP A 1 102 ? -22.516 -2.007 -3.003 1.00 97.75 102 ASP A N 1
ATOM 764 C CA . ASP A 1 102 ? -23.932 -1.925 -3.400 1.00 97.75 102 ASP A CA 1
ATOM 765 C C . ASP A 1 102 ? -24.536 -3.321 -3.632 1.00 97.75 102 ASP A C 1
ATOM 767 O O . ASP A 1 102 ? -25.549 -3.681 -3.030 1.00 97.75 102 ASP A O 1
ATOM 771 N N . ASP A 1 103 ? -23.839 -4.173 -4.384 1.00 97.81 103 ASP A N 1
ATOM 772 C CA . ASP A 1 103 ? -24.159 -5.596 -4.558 1.00 97.81 103 ASP A CA 1
ATOM 773 C C . ASP A 1 103 ? -24.310 -6.327 -3.210 1.00 97.81 103 ASP A C 1
ATOM 775 O O . ASP A 1 103 ? -25.193 -7.177 -3.041 1.00 97.81 103 ASP A O 1
ATOM 779 N N . TRP A 1 104 ? -23.471 -5.986 -2.225 1.00 97.75 104 TRP A N 1
ATOM 780 C CA . TRP A 1 104 ? -23.513 -6.596 -0.897 1.00 97.75 104 TRP A CA 1
ATOM 781 C C . TRP A 1 104 ? -24.794 -6.261 -0.141 1.00 97.75 104 TRP A C 1
ATOM 783 O O . TRP A 1 104 ? -25.348 -7.138 0.527 1.00 97.75 104 TRP A O 1
ATOM 793 N N . THR A 1 105 ? -25.328 -5.049 -0.307 1.00 96.38 105 THR A N 1
ATOM 794 C CA . THR A 1 105 ? -26.642 -4.695 0.257 1.00 96.38 105 THR A CA 1
ATOM 795 C C . THR A 1 105 ? -27.772 -5.566 -0.305 1.00 96.38 105 THR A C 1
ATOM 797 O O . THR A 1 105 ? -28.783 -5.767 0.364 1.00 96.38 105 THR A O 1
ATOM 800 N N . ASN A 1 106 ? -27.558 -6.167 -1.481 1.00 96.81 106 ASN A N 1
ATOM 801 C CA . ASN A 1 106 ? -28.477 -7.083 -2.157 1.00 96.81 106 ASN A CA 1
ATOM 802 C C . ASN A 1 106 ? -28.108 -8.572 -1.974 1.00 96.81 106 ASN A C 1
ATOM 804 O O . ASN A 1 106 ? -28.651 -9.442 -2.655 1.00 96.81 106 ASN A O 1
ATOM 808 N N . GLY A 1 107 ? -27.193 -8.892 -1.051 1.00 95.94 107 GLY A N 1
ATOM 809 C CA . GLY A 1 107 ? -26.837 -10.267 -0.685 1.00 95.94 107 GLY A CA 1
ATOM 810 C C . GLY A 1 107 ? -25.723 -10.908 -1.519 1.00 95.94 107 GLY A C 1
ATOM 811 O O . GLY A 1 107 ? -25.381 -12.068 -1.281 1.00 95.94 107 GLY A O 1
ATOM 812 N N . ILE A 1 108 ? -25.114 -10.184 -2.462 1.00 97.38 108 ILE A N 1
ATOM 813 C CA . ILE A 1 108 ? -23.974 -10.683 -3.241 1.00 97.38 108 ILE A CA 1
ATOM 814 C C . ILE A 1 108 ? -22.681 -10.293 -2.528 1.00 97.38 108 ILE A C 1
ATOM 816 O O . ILE A 1 108 ? -22.326 -9.121 -2.460 1.00 97.38 108 ILE A O 1
ATOM 820 N N . LEU A 1 109 ? -21.937 -11.278 -2.021 1.00 96.31 109 LEU A N 1
ATOM 821 C CA . LEU A 1 109 ? -20.702 -10.988 -1.293 1.00 96.31 109 LEU A CA 1
ATOM 822 C C . LEU A 1 109 ? -19.683 -10.229 -2.173 1.00 96.31 109 LEU A C 1
ATOM 824 O O . LEU A 1 109 ? -19.473 -10.603 -3.337 1.00 96.31 109 LEU A 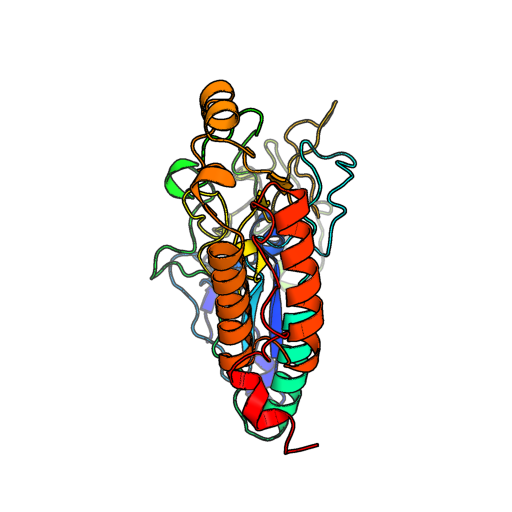O 1
ATOM 828 N N . PRO A 1 110 ? -19.009 -9.201 -1.626 1.00 97.50 110 PRO A N 1
ATOM 829 C CA . PRO A 1 110 ? -17.854 -8.574 -2.264 1.00 97.50 110 PRO A CA 1
ATOM 830 C C . PRO A 1 110 ? -16.672 -9.558 -2.337 1.00 97.50 110 PRO A C 1
ATOM 832 O O . PRO A 1 110 ? -16.699 -10.603 -1.668 1.00 97.50 110 PRO A O 1
ATOM 835 N N . PRO A 1 111 ? -15.612 -9.230 -3.100 1.00 97.62 111 PRO A N 1
ATOM 836 C CA . PRO A 1 111 ? -14.365 -9.987 -3.067 1.00 97.62 111 PRO A CA 1
ATOM 837 C C . PRO A 1 111 ? -13.877 -10.256 -1.627 1.00 97.62 111 PRO A C 1
ATOM 839 O O . PRO A 1 111 ? -14.132 -9.464 -0.717 1.00 97.62 111 PRO A O 1
ATOM 842 N N . PRO A 1 112 ? -13.193 -11.382 -1.367 1.00 97.50 112 PRO A N 1
ATOM 843 C CA . PRO A 1 112 ? -12.585 -11.617 -0.061 1.00 97.50 112 PRO A CA 1
ATOM 844 C C . PRO A 1 112 ? -11.569 -10.526 0.294 1.00 97.50 112 PRO A C 1
ATOM 846 O O . PRO A 1 112 ? -10.911 -9.981 -0.597 1.00 97.50 112 PRO A O 1
ATOM 849 N N . SER A 1 113 ? -11.408 -10.251 1.592 1.00 98.00 113 SER A N 1
ATOM 850 C CA . SER A 1 113 ? -10.411 -9.298 2.087 1.00 98.00 113 SER A CA 1
ATOM 851 C C . SER A 1 113 ? -9.010 -9.645 1.575 1.00 98.00 113 SER A C 1
ATOM 853 O O . SER A 1 113 ? -8.617 -10.814 1.534 1.00 98.00 113 SER A O 1
ATOM 855 N N . ARG A 1 114 ? -8.228 -8.619 1.234 1.00 98.00 114 ARG A N 1
ATOM 856 C CA . ARG A 1 114 ? -6.820 -8.732 0.830 1.00 98.00 114 ARG A CA 1
ATOM 857 C C . ARG A 1 114 ? -5.986 -7.762 1.651 1.00 98.00 114 ARG A C 1
ATOM 859 O O . ARG A 1 114 ? -5.832 -6.599 1.287 1.00 98.00 114 ARG A O 1
ATOM 866 N N . VAL A 1 115 ? -5.445 -8.250 2.758 1.00 98.25 115 VAL A N 1
ATOM 867 C CA . VAL A 1 115 ? -4.546 -7.511 3.653 1.00 98.25 115 VAL A CA 1
ATOM 868 C C . VAL A 1 115 ? -3.359 -8.395 4.034 1.00 98.25 115 VAL A C 1
ATOM 870 O O . VAL A 1 115 ? -3.507 -9.619 4.017 1.00 98.25 115 VAL A O 1
ATOM 873 N N . PRO A 1 116 ? -2.194 -7.808 4.353 1.00 98.44 116 PRO A N 1
ATOM 874 C CA . PRO A 1 116 ? -1.067 -8.540 4.913 1.00 98.44 116 PRO A CA 1
ATOM 875 C C . PRO A 1 116 ? -1.436 -9.168 6.261 1.00 98.44 116 PRO A C 1
ATOM 877 O O . PRO A 1 116 ? -2.190 -8.574 7.036 1.00 98.44 116 PRO A O 1
ATOM 880 N N . LYS A 1 117 ? -0.880 -10.347 6.547 1.00 98.50 117 LYS A N 1
ATOM 881 C CA . LYS A 1 117 ? -1.137 -11.120 7.769 1.00 98.50 117 LYS A CA 1
ATOM 882 C C . LYS A 1 117 ? 0.149 -11.587 8.441 1.00 98.50 117 LYS A C 1
ATOM 884 O O . LYS A 1 117 ? 1.178 -11.795 7.794 1.00 98.50 117 LYS A O 1
ATOM 889 N N . LEU A 1 118 ? 0.085 -11.768 9.756 1.00 98.56 118 LEU A N 1
ATOM 890 C CA . LEU A 1 118 ? 1.157 -12.375 10.542 1.00 98.56 118 LEU A CA 1
ATOM 891 C C . LEU A 1 118 ? 1.318 -13.853 10.161 1.00 98.56 118 LEU A C 1
ATOM 893 O O . LEU A 1 118 ? 2.437 -14.320 9.955 1.00 98.56 118 LEU A O 1
ATOM 897 N N . ALA A 1 119 ? 0.204 -14.580 10.023 1.00 98.12 119 ALA A N 1
ATOM 898 C CA . ALA A 1 119 ? 0.184 -16.028 9.817 1.00 98.12 119 ALA A CA 1
ATOM 899 C C . ALA A 1 119 ? 0.834 -16.494 8.503 1.00 98.12 119 ALA A C 1
ATOM 901 O O . ALA A 1 119 ? 1.360 -17.604 8.449 1.00 98.12 119 ALA A O 1
ATOM 902 N N . ASP A 1 120 ? 0.809 -15.668 7.454 1.00 97.81 120 ASP A N 1
ATOM 903 C CA . ASP A 1 120 ? 1.449 -15.962 6.164 1.00 97.81 120 ASP A CA 1
ATOM 904 C C . ASP A 1 120 ? 2.767 -15.194 5.953 1.00 97.81 120 ASP A C 1
ATOM 906 O O . ASP A 1 120 ? 3.394 -15.297 4.897 1.00 97.81 120 ASP A O 1
ATOM 910 N N . GLY A 1 121 ? 3.224 -14.453 6.970 1.00 98.19 121 GLY A N 1
ATOM 911 C CA . GLY A 1 121 ? 4.488 -13.723 6.945 1.00 98.19 121 GLY A CA 1
ATOM 912 C C . GLY A 1 121 ? 4.507 -12.528 5.991 1.00 98.19 121 GLY A C 1
ATOM 913 O O . GLY A 1 121 ? 5.594 -12.086 5.605 1.00 98.19 121 GLY A O 1
ATOM 914 N N . THR A 1 122 ? 3.342 -12.012 5.592 1.00 98.69 122 THR A N 1
ATOM 915 C CA . THR A 1 122 ? 3.228 -10.823 4.735 1.00 98.69 122 THR A CA 1
ATOM 916 C C . THR A 1 122 ? 3.047 -9.518 5.518 1.00 98.69 122 THR A C 1
ATOM 918 O O . THR A 1 122 ? 3.220 -8.441 4.947 1.00 98.69 122 THR A O 1
ATOM 921 N N . LEU A 1 123 ? 2.764 -9.597 6.822 1.00 98.69 123 LEU A N 1
ATOM 922 C CA . LEU A 1 123 ? 2.795 -8.495 7.785 1.00 98.69 123 LEU A CA 1
ATOM 923 C C . LEU A 1 123 ? 3.988 -8.686 8.728 1.00 98.69 123 LEU A C 1
ATOM 925 O O . LEU A 1 123 ? 4.076 -9.698 9.422 1.00 98.69 123 LEU A O 1
ATOM 929 N N . VAL A 1 124 ? 4.928 -7.741 8.741 1.00 98.69 124 VAL A N 1
ATOM 930 C CA . VAL A 1 124 ? 6.239 -7.919 9.390 1.00 98.69 124 VAL A CA 1
ATOM 931 C C . VAL A 1 124 ? 6.698 -6.660 10.130 1.00 98.69 124 VAL A C 1
ATOM 933 O O . VAL A 1 124 ? 6.210 -5.565 9.847 1.00 98.69 124 VAL A O 1
ATOM 936 N N . PRO A 1 125 ? 7.628 -6.767 11.097 1.00 98.06 125 PRO A N 1
ATOM 937 C CA . PRO A 1 125 ? 8.266 -5.591 11.681 1.00 98.06 125 PRO A CA 1
ATOM 938 C C . PRO A 1 125 ? 9.015 -4.774 10.612 1.00 98.06 125 PRO A C 1
ATOM 940 O O . PRO A 1 125 ? 9.572 -5.361 9.681 1.00 98.06 125 PRO A O 1
ATOM 943 N N . PRO A 1 126 ? 9.097 -3.436 10.742 1.00 97.38 126 PRO A N 1
ATOM 944 C CA . PRO A 1 126 ? 9.812 -2.601 9.774 1.00 97.38 126 PRO A CA 1
ATOM 945 C C . PRO A 1 126 ? 11.338 -2.786 9.836 1.00 97.38 126 PRO A C 1
ATOM 947 O O . PRO A 1 126 ? 12.046 -2.428 8.897 1.00 97.38 126 PRO A O 1
ATOM 950 N N . LEU A 1 127 ? 11.866 -3.351 10.925 1.00 97.50 127 LEU A N 1
ATOM 951 C CA . LEU A 1 127 ? 13.283 -3.661 11.093 1.00 97.50 127 LEU A CA 1
ATOM 952 C C . LEU A 1 127 ? 13.473 -5.115 11.558 1.00 97.50 127 LEU A C 1
ATOM 954 O O . LEU A 1 127 ? 12.646 -5.616 12.320 1.00 97.50 127 LEU A O 1
ATOM 958 N N . PRO A 1 128 ? 14.570 -5.786 11.156 1.00 98.06 128 PRO A N 1
ATOM 959 C CA . PRO A 1 128 ? 15.605 -5.306 10.233 1.00 98.06 128 PRO A CA 1
ATOM 960 C C . PRO A 1 128 ? 15.101 -5.219 8.781 1.00 98.06 128 PRO A C 1
ATOM 962 O O . PRO A 1 128 ? 14.199 -5.956 8.388 1.00 98.06 128 PRO A O 1
ATOM 965 N N . GLN A 1 129 ? 15.719 -4.354 7.966 1.00 98.38 129 GLN A N 1
ATOM 966 C CA . GLN A 1 129 ? 15.353 -4.146 6.553 1.00 98.38 129 GLN A CA 1
ATOM 967 C C . GLN A 1 129 ? 15.282 -5.457 5.755 1.00 98.38 129 GLN A C 1
ATOM 969 O O . GLN A 1 129 ? 14.349 -5.668 4.987 1.00 98.38 129 GLN A O 1
ATOM 974 N N . SER A 1 130 ? 16.228 -6.373 5.983 1.00 97.56 130 SER A N 1
ATOM 975 C CA . SER A 1 130 ? 16.254 -7.692 5.342 1.00 97.56 130 SER A CA 1
ATOM 976 C C . SER A 1 130 ? 15.052 -8.572 5.701 1.00 97.56 130 SER A C 1
ATOM 978 O O . SER A 1 130 ? 14.633 -9.386 4.883 1.00 97.56 130 SER A O 1
ATOM 980 N N . GLY A 1 131 ? 14.485 -8.409 6.901 1.00 97.81 131 GLY A N 1
ATOM 981 C CA . GLY A 1 131 ? 13.274 -9.109 7.335 1.00 97.81 131 GLY A CA 1
ATOM 982 C C . GLY A 1 131 ? 12.009 -8.538 6.694 1.00 97.81 131 GLY A C 1
ATOM 983 O O . GLY A 1 131 ? 11.143 -9.302 6.264 1.00 97.81 131 GLY A O 1
ATOM 984 N N . MET A 1 132 ? 11.941 -7.207 6.571 1.00 98.19 132 MET A N 1
ATOM 985 C CA . MET A 1 132 ? 10.871 -6.508 5.847 1.00 98.19 132 MET A CA 1
ATOM 986 C C . MET A 1 132 ? 10.931 -6.776 4.330 1.00 98.19 132 MET A C 1
ATOM 988 O O . MET A 1 132 ? 9.903 -6.821 3.655 1.00 98.19 132 MET A O 1
ATOM 992 N N . GLY A 1 133 ? 12.128 -7.024 3.798 1.00 98.31 133 GLY A N 1
ATOM 993 C CA . GLY A 1 133 ? 12.355 -7.424 2.409 1.00 98.31 133 GLY A CA 1
ATOM 994 C C . GLY A 1 133 ? 12.770 -6.287 1.476 1.00 98.31 133 GLY A C 1
ATOM 995 O O . GLY A 1 133 ? 13.091 -6.562 0.324 1.00 98.31 133 GLY A O 1
ATOM 996 N N . PHE A 1 134 ? 12.827 -5.035 1.953 1.00 98.62 134 PHE A N 1
ATOM 997 C CA . PHE A 1 134 ? 13.138 -3.901 1.083 1.00 98.62 134 PHE A CA 1
ATOM 998 C C . PHE A 1 134 ? 14.580 -3.991 0.549 1.00 98.62 134 PHE A C 1
ATOM 1000 O O . PHE A 1 134 ? 15.522 -4.065 1.348 1.00 98.62 134 PHE A O 1
ATOM 1007 N N . PRO A 1 135 ? 14.795 -3.964 -0.779 1.00 98.44 135 PRO A N 1
ATOM 1008 C CA . PRO A 1 135 ? 16.119 -4.144 -1.360 1.00 98.44 135 PRO A CA 1
ATOM 1009 C C . PRO A 1 135 ? 17.049 -2.963 -1.056 1.00 98.44 135 PRO A C 1
ATOM 1011 O O . PRO A 1 135 ? 16.620 -1.827 -0.858 1.00 98.44 135 PRO A O 1
ATOM 1014 N N . ASN A 1 136 ? 18.357 -3.226 -1.069 1.00 98.31 136 ASN A N 1
ATOM 1015 C CA . ASN A 1 136 ? 19.379 -2.183 -0.977 1.00 98.31 136 ASN A CA 1
ATOM 1016 C C . ASN A 1 136 ? 19.490 -1.451 -2.322 1.00 98.31 136 ASN A C 1
ATOM 1018 O O . ASN A 1 136 ? 20.331 -1.796 -3.151 1.00 98.31 136 ASN A O 1
ATOM 1022 N N . ILE A 1 137 ? 18.609 -0.478 -2.559 1.00 98.56 137 ILE A N 1
ATOM 1023 C CA . ILE A 1 137 ? 18.597 0.311 -3.796 1.00 98.56 137 ILE A CA 1
ATOM 1024 C C . ILE A 1 137 ? 19.625 1.455 -3.684 1.00 98.56 137 ILE A C 1
ATOM 1026 O O . ILE A 1 137 ? 19.560 2.236 -2.728 1.00 98.56 137 ILE A O 1
ATOM 1030 N N . PRO A 1 138 ? 20.554 1.607 -4.647 1.00 98.06 138 PRO A N 1
ATOM 1031 C CA . PRO A 1 138 ? 21.510 2.712 -4.659 1.00 98.06 138 PRO A CA 1
ATOM 1032 C C . PRO A 1 138 ? 20.826 4.084 -4.560 1.00 98.06 138 PRO A C 1
ATOM 1034 O O . PRO A 1 138 ? 19.890 4.384 -5.298 1.00 98.06 138 PRO A O 1
ATOM 1037 N N . GLY A 1 139 ? 21.305 4.935 -3.648 1.00 96.56 139 GLY A N 1
ATOM 1038 C CA . GLY A 1 139 ? 20.765 6.287 -3.453 1.00 96.56 139 GLY A CA 1
ATOM 1039 C C . GLY A 1 139 ? 19.416 6.357 -2.723 1.00 96.56 139 GLY A C 1
ATOM 1040 O O . GLY A 1 139 ? 18.792 7.421 -2.719 1.00 96.56 139 GLY A O 1
ATOM 1041 N N . VAL A 1 140 ? 18.963 5.260 -2.107 1.00 98.19 140 VAL A N 1
ATOM 1042 C CA . VAL A 1 140 ? 17.725 5.201 -1.317 1.00 98.19 140 VAL A CA 1
ATOM 1043 C C . VAL A 1 140 ? 18.054 4.923 0.147 1.00 98.19 140 VAL A C 1
ATOM 1045 O O . VAL A 1 140 ? 18.701 3.930 0.470 1.00 98.19 140 VAL A O 1
ATOM 1048 N N . THR A 1 141 ? 17.579 5.791 1.041 1.00 97.94 141 THR A N 1
ATOM 1049 C CA . THR A 1 141 ? 17.722 5.612 2.489 1.00 97.94 141 THR A CA 1
ATOM 1050 C C . THR A 1 141 ? 16.528 4.840 3.041 1.00 97.94 141 THR A C 1
ATOM 1052 O O . THR A 1 141 ? 15.381 5.235 2.835 1.00 97.94 141 THR A O 1
ATOM 1055 N N . TYR A 1 142 ? 16.796 3.768 3.786 1.00 98.00 142 TYR A N 1
ATOM 1056 C CA . TYR A 1 142 ? 15.793 3.012 4.530 1.00 98.00 142 TYR A CA 1
ATOM 1057 C C . TYR A 1 142 ? 16.079 3.108 6.029 1.00 98.00 142 TYR A C 1
ATOM 1059 O O . TYR A 1 142 ? 17.145 2.705 6.487 1.00 98.00 142 TYR A O 1
ATOM 1067 N N . THR A 1 143 ? 15.129 3.635 6.798 1.00 96.50 143 THR A N 1
ATOM 1068 C CA . THR A 1 143 ? 15.249 3.763 8.262 1.00 96.50 143 THR A CA 1
ATOM 1069 C C . THR A 1 143 ? 14.335 2.808 9.020 1.00 96.50 143 THR A C 1
ATOM 1071 O O . THR A 1 143 ? 14.522 2.608 10.215 1.00 96.50 143 THR A O 1
ATOM 1074 N N . GLY A 1 144 ? 13.329 2.232 8.351 1.00 95.94 144 GLY A N 1
ATOM 1075 C CA . GLY A 1 144 ? 12.240 1.520 9.021 1.00 95.94 144 GLY A CA 1
ATOM 1076 C C . GLY A 1 144 ? 11.349 2.433 9.873 1.00 95.94 144 GLY A C 1
ATOM 1077 O O . GLY A 1 144 ? 10.622 1.932 10.728 1.00 95.94 144 GLY A O 1
ATOM 1078 N N . LEU A 1 145 ? 11.401 3.755 9.657 1.00 95.25 145 LEU A N 1
ATOM 1079 C CA . LEU A 1 145 ? 10.603 4.723 10.404 1.00 95.25 145 LEU A CA 1
ATOM 1080 C C . LEU A 1 145 ? 9.110 4.449 10.209 1.00 95.25 145 LEU A C 1
ATOM 1082 O O . LEU A 1 145 ? 8.586 4.577 9.104 1.00 95.25 145 LEU A O 1
ATOM 1086 N N . LYS A 1 146 ? 8.434 4.124 11.309 1.00 94.25 146 LYS A N 1
ATOM 1087 C CA . LYS A 1 146 ? 6.978 4.020 11.410 1.00 94.25 146 LYS A CA 1
ATOM 1088 C C . LYS A 1 146 ? 6.476 4.913 12.537 1.00 94.25 146 LYS A C 1
ATOM 1090 O O . LYS A 1 146 ? 7.195 5.172 13.504 1.00 94.25 146 LYS A O 1
ATOM 1095 N N . THR A 1 147 ? 5.210 5.301 12.482 1.00 92.62 147 THR A N 1
ATOM 1096 C CA . THR A 1 147 ? 4.568 5.935 13.636 1.00 92.62 147 THR A CA 1
ATOM 1097 C C . THR A 1 147 ? 4.379 4.914 14.759 1.00 92.62 147 THR A C 1
ATOM 1099 O O . THR A 1 147 ? 3.880 3.809 14.544 1.00 92.62 147 THR A O 1
ATOM 1102 N N . THR A 1 148 ? 4.764 5.287 15.980 1.00 93.69 148 THR A N 1
ATOM 1103 C CA . THR A 1 148 ? 4.555 4.458 17.176 1.00 93.69 148 THR A CA 1
ATOM 1104 C C . THR A 1 148 ? 3.224 4.814 17.835 1.00 93.69 148 THR A C 1
ATOM 1106 O O . THR A 1 148 ? 2.908 5.992 18.010 1.00 93.69 148 THR A O 1
ATOM 1109 N N . ARG A 1 149 ? 2.419 3.805 18.188 1.00 94.25 149 ARG A N 1
ATOM 1110 C CA . ARG A 1 149 ? 1.157 3.988 18.917 1.00 94.25 149 ARG A CA 1
ATOM 1111 C C . ARG A 1 149 ? 1.343 3.616 20.379 1.00 94.25 149 ARG A C 1
ATOM 1113 O O . ARG A 1 149 ? 1.564 2.453 20.700 1.00 94.25 149 ARG A O 1
ATOM 1120 N N . TYR A 1 150 ? 1.232 4.622 21.236 1.00 95.25 150 TYR A N 1
ATOM 1121 C CA . TYR A 1 150 ? 1.342 4.489 22.681 1.00 95.25 150 TYR A CA 1
ATOM 1122 C C . TYR A 1 150 ? -0.035 4.508 23.339 1.00 95.25 150 TYR A C 1
ATOM 1124 O O . TYR A 1 150 ? -0.938 5.212 22.880 1.00 95.25 150 TYR A O 1
ATOM 1132 N N . LEU A 1 151 ? -0.166 3.808 24.462 1.00 94.75 151 LEU A N 1
ATOM 1133 C CA . LEU A 1 151 ? -1.132 4.178 25.489 1.00 94.75 151 LEU A CA 1
ATOM 1134 C C . LEU A 1 151 ? -0.550 5.376 26.256 1.00 94.75 151 LEU A C 1
ATOM 1136 O O . LEU A 1 151 ? 0.253 5.208 27.171 1.00 94.75 151 LEU A O 1
ATOM 1140 N N . LEU A 1 152 ? -0.908 6.583 25.820 1.00 94.81 152 LEU A N 1
ATOM 1141 C CA . LEU A 1 152 ? -0.378 7.835 26.365 1.00 94.81 152 LEU A CA 1
ATOM 1142 C C . LEU A 1 152 ? -0.970 8.153 27.741 1.00 94.81 152 LEU A C 1
ATOM 1144 O O . LEU A 1 152 ? -2.129 7.838 28.018 1.00 94.81 152 LEU A O 1
ATOM 1148 N N . ASP A 1 153 ? -0.196 8.842 28.574 1.00 93.56 153 ASP A N 1
ATOM 1149 C CA . ASP A 1 153 ? -0.689 9.418 29.823 1.00 93.56 153 ASP A CA 1
ATOM 1150 C C . ASP A 1 153 ? -1.262 10.824 29.578 1.00 93.56 153 ASP A C 1
ATOM 1152 O O . ASP A 1 153 ? -0.532 11.779 29.303 1.00 93.56 153 ASP A O 1
ATOM 1156 N N . TYR A 1 154 ? -2.587 10.934 29.668 1.00 95.44 154 TYR A N 1
ATOM 1157 C CA . TYR A 1 154 ? -3.339 12.194 29.599 1.00 95.44 154 TYR A CA 1
ATOM 1158 C C . TYR A 1 154 ? -3.772 12.694 30.991 1.00 95.44 154 TYR A C 1
ATOM 1160 O O . TYR A 1 154 ? -4.593 13.612 31.107 1.00 95.44 154 TYR A O 1
ATOM 1168 N N . GLY A 1 155 ? -3.199 12.114 32.046 1.00 94.94 155 GLY A N 1
ATOM 1169 C CA . GLY A 1 155 ? -3.462 12.408 33.445 1.00 94.94 155 GLY A CA 1
ATOM 1170 C C . GLY A 1 155 ? -4.490 11.475 34.097 1.00 94.94 155 GLY A C 1
ATOM 1171 O O . GLY A 1 155 ? -5.078 10.616 33.429 1.00 94.94 155 GLY A O 1
ATOM 1172 N N . PRO A 1 156 ? -4.703 11.633 35.419 1.00 94.75 156 PRO A N 1
ATOM 1173 C CA . PRO A 1 156 ? -5.589 10.771 36.197 1.00 94.75 156 PRO A CA 1
ATOM 1174 C C . PRO A 1 156 ? -6.998 10.674 35.604 1.00 94.75 156 PRO A C 1
ATOM 1176 O O . PRO A 1 156 ? -7.530 11.656 35.089 1.00 94.75 156 PRO A O 1
ATOM 1179 N N . ASP A 1 157 ? -7.584 9.479 35.682 1.00 92.81 157 ASP A N 1
ATOM 1180 C CA . ASP A 1 157 ? -8.964 9.151 35.295 1.00 92.81 157 ASP A CA 1
ATOM 1181 C C . ASP A 1 157 ? -9.340 9.428 33.825 1.00 92.81 157 ASP A C 1
ATOM 1183 O O . ASP A 1 157 ? -10.507 9.282 33.444 1.00 92.81 157 ASP A O 1
ATOM 1187 N N . PHE A 1 158 ? -8.384 9.780 32.952 1.00 94.94 158 PHE A N 1
ATOM 1188 C CA . PHE A 1 158 ? -8.666 10.075 31.540 1.00 94.94 158 PHE A CA 1
ATOM 1189 C C . PHE A 1 158 ? -9.369 8.910 30.833 1.00 94.94 158 PHE A C 1
ATOM 1191 O O . PHE A 1 158 ? -10.366 9.108 30.143 1.00 94.94 158 PHE A O 1
ATOM 1198 N N . TYR A 1 159 ? -8.897 7.678 31.030 1.00 90.38 159 TYR A N 1
ATOM 1199 C CA . TYR A 1 159 ? -9.473 6.500 30.374 1.00 90.38 159 TYR A CA 1
ATOM 1200 C C . TYR A 1 159 ? -10.837 6.074 30.942 1.00 90.38 159 TYR A C 1
ATOM 1202 O O . TYR A 1 159 ? -11.452 5.151 30.399 1.00 90.38 159 TYR A O 1
ATOM 1210 N N . GLU A 1 160 ? -11.317 6.728 31.997 1.00 91.81 160 GLU A N 1
ATOM 1211 C CA . GLU A 1 160 ? -12.656 6.533 32.563 1.00 91.81 160 GLU A CA 1
ATOM 1212 C C . GLU A 1 160 ? -13.595 7.689 32.196 1.00 91.81 160 GLU A C 1
ATOM 1214 O O . GLU A 1 160 ? -14.744 7.460 31.827 1.00 91.81 160 GLU A O 1
ATOM 1219 N N . THR A 1 161 ? -13.099 8.927 32.249 1.00 95.06 161 THR A N 1
ATOM 1220 C CA . THR A 1 161 ? -13.906 10.152 32.104 1.00 95.06 161 THR A CA 1
ATOM 1221 C C . THR A 1 161 ? -13.829 10.793 30.718 1.00 95.06 161 THR A C 1
ATOM 1223 O O . THR A 1 161 ? -14.717 11.558 30.345 1.00 95.06 161 THR A O 1
ATOM 1226 N N . GLY A 1 162 ? -12.762 10.527 29.960 1.00 94.00 162 GLY A N 1
ATOM 1227 C CA . GLY A 1 162 ? -12.434 11.209 28.705 1.00 94.00 162 GLY A CA 1
ATOM 1228 C C . GLY A 1 162 ? -11.910 12.642 28.872 1.00 94.00 162 GLY A C 1
ATOM 1229 O O . GLY A 1 162 ? -11.702 13.329 27.871 1.00 94.00 162 GLY A O 1
ATOM 1230 N N . ILE A 1 163 ? -11.694 13.118 30.104 1.00 95.88 163 ILE A N 1
ATOM 1231 C CA . ILE A 1 163 ? -11.245 14.487 30.390 1.00 95.88 163 ILE A CA 1
ATOM 1232 C C . ILE A 1 163 ? -9.731 14.481 30.621 1.00 95.88 163 ILE A C 1
ATOM 1234 O O . ILE A 1 163 ? -9.252 13.979 31.633 1.00 95.88 163 ILE A O 1
ATOM 1238 N N . ALA A 1 164 ? -8.965 15.036 29.679 1.00 96.56 164 ALA A N 1
ATOM 1239 C CA . ALA A 1 164 ? -7.511 15.125 29.806 1.00 96.56 164 ALA A CA 1
ATOM 1240 C C . ALA A 1 164 ? -7.113 16.234 30.793 1.00 96.56 164 ALA A C 1
ATOM 1242 O O . ALA A 1 164 ? -7.519 17.388 30.637 1.00 96.56 164 ALA A O 1
ATOM 1243 N N . THR A 1 165 ? -6.281 15.895 31.777 1.00 96.94 165 THR A N 1
ATOM 1244 C CA . THR A 1 165 ? -5.685 16.856 32.725 1.00 96.94 165 THR A CA 1
ATOM 1245 C C . THR A 1 165 ? -4.216 17.151 32.412 1.00 96.94 165 THR A C 1
ATOM 1247 O O . THR A 1 165 ? -3.686 18.170 32.853 1.00 96.94 165 THR A O 1
ATOM 1250 N N . ILE A 1 166 ? -3.582 16.318 31.582 1.00 95.19 166 ILE A N 1
ATOM 1251 C CA . ILE A 1 166 ? -2.263 16.538 30.985 1.00 95.19 166 ILE A CA 1
ATOM 1252 C C . ILE A 1 166 ? -2.448 16.640 29.467 1.00 95.19 166 ILE A C 1
ATOM 1254 O O . ILE A 1 166 ? -2.782 15.658 28.806 1.00 95.19 166 ILE A O 1
ATOM 1258 N N . ASN A 1 167 ? -2.264 17.839 28.905 1.00 94.00 167 ASN A N 1
ATOM 1259 C CA . ASN A 1 167 ? -2.374 18.077 27.464 1.00 94.00 167 ASN A CA 1
ATOM 1260 C C . ASN A 1 167 ? -1.443 19.229 27.011 1.00 94.00 167 ASN A C 1
ATOM 1262 O O . ASN A 1 167 ? -1.630 20.357 27.476 1.00 94.00 167 ASN A O 1
ATOM 1266 N N . PRO A 1 168 ? -0.475 18.997 26.101 1.00 92.44 168 PRO A N 1
ATOM 1267 C CA . PRO A 1 168 ? -0.167 17.718 25.456 1.00 92.44 168 PRO A CA 1
ATOM 1268 C C . PRO A 1 168 ? 0.367 16.676 26.459 1.00 92.44 168 PRO A C 1
ATOM 1270 O O . PRO A 1 168 ? 0.862 17.061 27.520 1.00 92.44 168 PRO A O 1
ATOM 1273 N N . PRO A 1 169 ? 0.269 15.371 26.145 1.00 91.75 169 PRO A N 1
ATOM 1274 C CA . PRO A 1 169 ? 0.881 14.326 26.958 1.00 91.75 169 PRO A CA 1
ATOM 1275 C C . PRO A 1 169 ? 2.394 14.560 27.045 1.00 91.75 169 PRO A C 1
ATOM 1277 O O . PRO A 1 169 ? 3.004 15.113 26.125 1.00 91.75 169 PRO A O 1
ATOM 1280 N N . VAL A 1 170 ? 3.006 14.162 28.161 1.00 89.00 170 VAL A N 1
ATOM 1281 C CA . VAL A 1 170 ? 4.455 14.310 28.349 1.00 89.00 170 VAL A CA 1
ATOM 1282 C C . VAL A 1 170 ? 5.171 13.288 27.470 1.00 89.00 170 VAL A C 1
ATOM 1284 O O . VAL A 1 170 ? 4.946 12.090 27.602 1.00 89.00 170 VAL A O 1
ATOM 1287 N N . ILE A 1 171 ? 6.038 13.770 26.578 1.00 92.12 171 ILE A N 1
ATOM 1288 C CA . ILE A 1 171 ? 6.786 12.943 25.629 1.00 92.12 171 ILE A CA 1
ATOM 1289 C C . ILE A 1 171 ? 8.290 13.183 25.810 1.00 92.12 171 ILE A C 1
ATOM 1291 O O . ILE A 1 171 ? 8.767 14.316 25.734 1.00 92.12 171 ILE A O 1
ATOM 1295 N N . ALA A 1 172 ? 9.039 12.105 26.017 1.00 93.44 172 ALA A N 1
ATOM 1296 C CA . ALA A 1 172 ? 10.491 12.051 26.047 1.00 93.44 172 ALA A CA 1
ATOM 1297 C C . ALA A 1 172 ? 11.066 11.661 24.675 1.00 93.44 172 ALA A C 1
ATOM 1299 O O . ALA A 1 172 ? 10.485 10.863 23.940 1.00 93.44 172 ALA A O 1
ATOM 1300 N N . LEU A 1 173 ? 12.244 12.206 24.355 1.00 91.38 173 LEU A N 1
ATOM 1301 C CA . LEU A 1 173 ? 13.033 11.825 23.181 1.00 91.38 173 LEU A CA 1
ATOM 1302 C C . LEU A 1 173 ? 13.835 10.530 23.440 1.00 91.38 173 LEU A C 1
ATOM 1304 O O . LEU A 1 173 ? 14.322 10.355 24.561 1.00 91.38 173 LEU A O 1
ATOM 1308 N N . PRO A 1 174 ? 14.038 9.660 22.427 1.00 90.75 174 PRO A N 1
ATOM 1309 C CA . PRO A 1 174 ? 13.467 9.733 21.074 1.00 90.75 174 PRO A CA 1
ATOM 1310 C C . PRO A 1 174 ? 11.945 9.525 21.078 1.00 90.75 174 PRO A C 1
ATOM 1312 O O . PRO A 1 174 ? 11.405 8.941 22.015 1.00 90.75 174 PRO A O 1
ATOM 1315 N N . TYR A 1 175 ? 11.250 10.050 20.066 1.00 89.00 175 TYR A N 1
ATOM 1316 C CA . TYR A 1 175 ? 9.785 10.006 20.010 1.00 89.00 175 TYR A CA 1
ATOM 1317 C C . TYR A 1 175 ? 9.259 8.602 19.691 1.00 89.00 175 TYR A C 1
ATOM 1319 O O . TYR A 1 175 ? 8.247 8.165 20.245 1.00 89.00 175 TYR A O 1
ATOM 1327 N N . GLU A 1 176 ? 9.943 7.888 18.806 1.00 89.94 176 GLU A N 1
ATOM 1328 C CA . GLU A 1 176 ? 9.565 6.574 18.302 1.00 89.94 176 GLU A CA 1
ATOM 1329 C C . GLU A 1 176 ? 10.111 5.445 19.177 1.00 89.94 176 GLU A C 1
ATOM 1331 O O . GLU A 1 176 ? 11.238 5.509 19.666 1.00 89.94 176 GLU A O 1
ATOM 1336 N N . ASP A 1 177 ? 9.293 4.403 19.352 1.00 92.06 177 ASP A N 1
ATOM 1337 C CA . ASP A 1 177 ? 9.621 3.168 20.071 1.00 92.06 177 ASP A CA 1
ATOM 1338 C C . ASP A 1 177 ? 10.296 3.379 21.454 1.00 92.06 177 ASP A C 1
ATOM 1340 O O . ASP A 1 177 ? 11.115 2.576 21.903 1.00 92.06 177 ASP A O 1
ATOM 1344 N N . ASN A 1 178 ? 9.926 4.455 22.158 1.00 94.56 178 ASN A N 1
ATOM 1345 C CA . ASN A 1 178 ? 10.450 4.836 23.465 1.00 94.56 178 ASN A CA 1
ATOM 1346 C C . ASN A 1 178 ? 9.444 4.510 24.584 1.00 94.56 178 ASN A C 1
ATOM 1348 O O . ASN A 1 178 ? 8.463 5.238 24.758 1.00 94.56 178 ASN A O 1
ATOM 1352 N N . PRO A 1 179 ? 9.686 3.471 25.400 1.00 92.94 179 PRO A N 1
ATOM 1353 C CA . PRO A 1 179 ? 8.752 3.043 26.442 1.00 92.94 179 PRO A CA 1
ATOM 1354 C C . PRO A 1 179 ? 8.551 4.075 27.565 1.00 92.94 179 PRO A C 1
ATOM 1356 O O . PRO A 1 179 ? 7.618 3.932 28.351 1.00 92.94 179 PRO A O 1
ATOM 1359 N N . LEU A 1 180 ? 9.375 5.132 27.641 1.00 94.19 180 LEU A N 1
ATOM 1360 C CA . LEU A 1 180 ? 9.135 6.261 28.552 1.00 94.19 180 LEU A CA 1
ATOM 1361 C C . LEU A 1 180 ? 7.870 7.056 28.188 1.00 94.19 180 LEU A C 1
ATOM 1363 O O . LEU A 1 180 ? 7.335 7.754 29.042 1.00 94.19 180 LEU A O 1
ATOM 1367 N N . ASN A 1 181 ? 7.383 6.927 26.949 1.00 94.69 181 ASN A N 1
ATOM 1368 C CA . ASN A 1 181 ? 6.166 7.581 26.458 1.00 94.69 181 ASN A CA 1
ATOM 1369 C C . ASN A 1 181 ? 4.896 6.743 26.696 1.00 94.69 181 ASN A C 1
ATOM 1371 O O . ASN A 1 181 ? 3.810 7.141 26.277 1.00 94.69 181 ASN A O 1
ATOM 1375 N N . GLY A 1 182 ? 5.027 5.590 27.361 1.00 94.69 182 GLY A N 1
ATOM 1376 C CA . GLY A 1 182 ? 3.936 4.681 27.703 1.00 94.69 182 GLY A CA 1
ATOM 1377 C C . GLY A 1 182 ? 4.060 3.299 27.047 1.00 94.69 182 GLY A C 1
ATOM 1378 O O . GLY A 1 182 ? 4.969 3.056 26.247 1.00 94.69 182 GLY A O 1
ATOM 1379 N N . PRO A 1 183 ? 3.147 2.365 27.376 1.00 95.56 183 PRO A N 1
ATOM 1380 C CA . PRO A 1 183 ? 3.058 1.072 26.703 1.00 95.56 183 PRO A CA 1
ATOM 1381 C C . PRO A 1 183 ? 2.850 1.224 25.191 1.00 95.56 183 PRO A C 1
ATOM 1383 O O . PRO A 1 183 ? 2.079 2.076 24.752 1.00 95.56 183 PRO A O 1
ATOM 1386 N N . ILE A 1 184 ? 3.518 0.389 24.391 1.00 96.06 184 ILE A N 1
ATOM 1387 C CA . ILE A 1 184 ? 3.488 0.452 22.922 1.00 96.06 184 ILE A CA 1
ATOM 1388 C C . ILE A 1 184 ? 2.620 -0.674 22.369 1.00 96.06 184 ILE A C 1
ATOM 1390 O O . ILE A 1 184 ? 2.868 -1.845 22.652 1.00 96.06 184 ILE A O 1
ATOM 1394 N N . TYR A 1 185 ? 1.667 -0.329 21.507 1.00 96.69 185 TYR A N 1
ATOM 1395 C CA . TYR A 1 185 ? 0.944 -1.308 20.701 1.00 96.69 185 TYR A CA 1
ATOM 1396 C C . TYR A 1 185 ? 1.809 -1.751 19.509 1.00 96.69 185 TYR A C 1
ATOM 1398 O O . TYR A 1 185 ? 2.177 -0.906 18.677 1.00 96.69 185 TYR A O 1
ATOM 1406 N N . PRO A 1 186 ? 2.149 -3.051 19.386 1.00 95.94 186 PRO A N 1
ATOM 1407 C CA . PRO A 1 186 ? 3.010 -3.531 18.311 1.00 95.94 186 PRO A CA 1
ATOM 1408 C C . PRO A 1 186 ? 2.414 -3.230 16.937 1.00 95.94 186 PRO A C 1
ATOM 1410 O O . PRO A 1 186 ? 1.289 -3.611 16.628 1.00 95.94 186 PRO A O 1
ATOM 1413 N N . SER A 1 187 ? 3.181 -2.523 16.113 1.00 95.19 187 SER A N 1
ATOM 1414 C CA . SER A 1 187 ? 2.756 -2.097 14.781 1.00 95.19 187 SER A CA 1
ATOM 1415 C C . SER A 1 187 ? 3.672 -2.697 13.722 1.00 95.19 187 SER A C 1
ATOM 1417 O O . SER A 1 187 ? 4.894 -2.722 13.890 1.00 95.19 187 SER A O 1
ATOM 1419 N N . TYR A 1 188 ? 3.070 -3.156 12.632 1.00 98.25 188 TYR A N 1
ATOM 1420 C CA . TYR A 1 188 ? 3.709 -3.924 11.570 1.00 98.25 188 TYR A CA 1
ATOM 1421 C C . TYR A 1 188 ? 3.408 -3.296 10.209 1.00 98.25 188 TYR A C 1
ATOM 1423 O O . TYR A 1 188 ? 2.454 -2.533 10.050 1.00 98.25 188 TYR A O 1
ATOM 1431 N N . VAL A 1 189 ? 4.214 -3.644 9.214 1.00 98.62 189 VAL A N 1
ATOM 1432 C CA . VAL A 1 189 ? 4.152 -3.088 7.860 1.00 98.62 189 VAL A CA 1
ATOM 1433 C C . VAL A 1 189 ? 4.074 -4.209 6.818 1.00 98.62 189 VAL A C 1
ATOM 1435 O O . VAL A 1 189 ? 4.499 -5.334 7.104 1.00 98.62 189 VAL A O 1
ATOM 1438 N N . PRO A 1 190 ? 3.525 -3.947 5.618 1.00 98.69 190 PRO A N 1
ATOM 1439 C CA . PRO A 1 190 ? 3.519 -4.927 4.542 1.00 98.69 190 PRO A CA 1
ATOM 1440 C C . PRO A 1 190 ? 4.948 -5.323 4.153 1.00 98.69 190 PRO A C 1
ATOM 1442 O O . PRO A 1 190 ? 5.832 -4.474 4.018 1.00 98.69 190 PRO A O 1
ATOM 1445 N N . LYS A 1 191 ? 5.169 -6.624 3.968 1.00 98.81 191 LYS A N 1
ATOM 1446 C CA . LYS A 1 191 ? 6.415 -7.177 3.438 1.00 98.81 191 LYS A CA 1
ATOM 1447 C C . LYS A 1 191 ? 6.531 -6.888 1.942 1.00 98.81 191 LYS A C 1
ATOM 1449 O O . LYS A 1 191 ? 5.527 -6.895 1.225 1.00 98.81 191 LYS A O 1
ATOM 1454 N N . THR A 1 192 ? 7.757 -6.706 1.462 1.00 98.81 192 THR A N 1
ATOM 1455 C CA . THR A 1 192 ? 8.031 -6.440 0.043 1.00 98.81 192 THR A CA 1
ATOM 1456 C C . THR A 1 192 ? 8.694 -7.618 -0.677 1.00 98.81 192 THR A C 1
ATOM 1458 O O . THR A 1 192 ? 9.283 -8.504 -0.051 1.00 98.81 192 THR A O 1
ATOM 1461 N N . ASP A 1 193 ? 8.536 -7.660 -2.002 1.00 98.56 193 ASP A N 1
ATOM 1462 C CA . ASP A 1 193 ? 9.282 -8.545 -2.900 1.00 98.56 193 ASP A CA 1
ATOM 1463 C C . ASP A 1 193 ? 10.710 -8.017 -3.143 1.00 98.56 193 ASP A C 1
ATOM 1465 O O . ASP A 1 193 ? 11.117 -6.981 -2.615 1.00 98.56 193 ASP A O 1
ATOM 1469 N N . SER A 1 194 ? 11.492 -8.719 -3.970 1.00 98.06 194 SER A N 1
ATOM 1470 C CA . SER A 1 194 ? 12.859 -8.308 -4.329 1.00 98.06 194 SER A CA 1
ATOM 1471 C C . SER A 1 194 ? 12.933 -6.961 -5.050 1.00 98.06 194 SER A C 1
ATOM 1473 O O . SER A 1 194 ? 14.018 -6.390 -5.163 1.00 98.06 194 SER A O 1
ATOM 1475 N N . ASP A 1 195 ? 11.801 -6.457 -5.541 1.00 98.38 195 ASP A N 1
ATOM 1476 C CA . ASP A 1 195 ? 11.698 -5.157 -6.186 1.00 98.38 195 ASP A CA 1
ATOM 1477 C C . ASP A 1 195 ? 11.273 -4.069 -5.202 1.00 98.38 195 ASP A C 1
ATOM 1479 O O . ASP A 1 195 ? 11.133 -2.921 -5.604 1.00 98.38 195 ASP A O 1
ATOM 1483 N N . GLY A 1 196 ? 11.070 -4.385 -3.924 1.00 98.62 196 GLY A N 1
ATOM 1484 C CA . GLY A 1 196 ? 10.613 -3.428 -2.922 1.00 98.62 196 GLY A CA 1
ATOM 1485 C C . GLY A 1 196 ? 9.129 -3.074 -3.037 1.00 98.62 196 GLY A C 1
ATOM 1486 O O . GLY A 1 196 ? 8.725 -2.051 -2.486 1.00 98.62 196 GLY A O 1
ATOM 1487 N N . ASN A 1 197 ? 8.329 -3.880 -3.744 1.00 98.88 197 ASN A N 1
ATOM 1488 C CA . ASN A 1 197 ? 6.883 -3.702 -3.870 1.00 98.88 197 ASN A CA 1
ATOM 1489 C C . ASN A 1 197 ? 6.125 -4.639 -2.912 1.00 98.88 197 ASN A C 1
ATOM 1491 O O . ASN A 1 197 ? 6.520 -5.790 -2.728 1.00 98.88 197 ASN A O 1
ATOM 1495 N N . ASP A 1 198 ? 5.025 -4.178 -2.314 1.00 98.81 198 ASP A N 1
ATOM 1496 C CA . ASP A 1 198 ? 4.261 -4.937 -1.314 1.00 98.81 198 ASP A CA 1
ATOM 1497 C C . ASP A 1 198 ? 3.697 -6.242 -1.899 1.00 98.81 198 ASP A C 1
ATOM 1499 O O . ASP A 1 198 ? 3.007 -6.229 -2.922 1.00 98.81 198 ASP A O 1
ATOM 1503 N N . ILE A 1 199 ? 3.940 -7.381 -1.241 1.00 98.62 199 ILE A N 1
ATOM 1504 C CA . ILE A 1 199 ? 3.514 -8.709 -1.736 1.00 98.62 199 ILE A CA 1
ATOM 1505 C C . ILE A 1 199 ? 2.038 -9.016 -1.489 1.00 98.62 199 ILE A C 1
ATOM 1507 O O . ILE A 1 199 ? 1.422 -9.738 -2.269 1.00 98.62 199 ILE A O 1
ATOM 1511 N N . ALA A 1 200 ? 1.475 -8.472 -0.412 1.00 98.25 200 ALA A N 1
ATOM 1512 C CA . ALA A 1 200 ? 0.083 -8.670 -0.032 1.00 98.25 200 ALA A CA 1
ATOM 1513 C C . ALA A 1 200 ? -0.800 -7.506 -0.484 1.00 98.25 200 ALA A C 1
ATOM 1515 O O . ALA A 1 200 ? -0.321 -6.404 -0.756 1.00 98.25 200 ALA A O 1
ATOM 1516 N N . GLY A 1 201 ? -2.110 -7.747 -0.493 1.00 98.38 201 GLY A N 1
ATOM 1517 C CA . GLY A 1 201 ? -3.118 -6.758 -0.858 1.00 98.38 201 GLY A CA 1
ATOM 1518 C C . GLY A 1 201 ? -3.575 -6.846 -2.312 1.00 98.38 201 GLY A C 1
ATOM 1519 O O . GLY A 1 201 ? -3.361 -7.837 -3.011 1.00 98.38 201 GLY A O 1
ATOM 1520 N N . VAL A 1 202 ? -4.267 -5.800 -2.746 1.00 98.75 202 VAL A N 1
ATOM 1521 C CA . VAL A 1 202 ? -4.661 -5.553 -4.128 1.00 98.75 202 VAL A CA 1
ATOM 1522 C C . VAL A 1 202 ? -3.506 -4.846 -4.836 1.00 98.75 202 VAL A C 1
ATOM 1524 O O . VAL A 1 202 ? -3.315 -3.635 -4.692 1.00 98.75 202 VAL A O 1
ATOM 1527 N N . ARG A 1 203 ? -2.737 -5.610 -5.617 1.00 98.56 203 ARG A N 1
ATOM 1528 C CA . ARG A 1 203 ? -1.667 -5.081 -6.470 1.00 98.56 203 ARG A CA 1
ATOM 1529 C C . ARG A 1 203 ? -2.278 -4.495 -7.740 1.00 98.56 203 ARG A C 1
ATOM 1531 O O . ARG A 1 203 ? -2.897 -5.220 -8.516 1.00 98.56 203 ARG A O 1
ATOM 1538 N N . SER A 1 204 ? -2.092 -3.193 -7.963 1.00 97.25 204 SER A N 1
ATOM 1539 C CA . SER A 1 204 ? -2.465 -2.571 -9.239 1.00 97.25 204 SER A CA 1
ATOM 1540 C C . SER A 1 204 ? -1.623 -3.156 -10.385 1.00 97.25 204 SER A C 1
ATOM 1542 O O . SER A 1 204 ? -0.600 -3.812 -10.132 1.00 97.25 204 SER A O 1
ATOM 1544 N N . PRO A 1 205 ? -1.995 -2.930 -11.655 1.00 97.75 205 PRO A N 1
ATOM 1545 C CA . PRO A 1 205 ? -1.193 -3.407 -12.774 1.00 97.75 205 PRO A CA 1
ATOM 1546 C C . PRO A 1 205 ? 0.257 -2.901 -12.753 1.00 97.75 205 PRO A C 1
ATOM 1548 O O . PRO A 1 205 ? 1.154 -3.660 -13.100 1.00 97.75 205 PRO A O 1
ATOM 1551 N N . GLU A 1 206 ? 0.525 -1.678 -12.283 1.00 97.50 206 GLU A N 1
ATOM 1552 C CA . GLU A 1 206 ? 1.893 -1.160 -12.108 1.00 97.50 206 GLU A CA 1
ATOM 1553 C C . GLU A 1 206 ? 2.682 -1.902 -11.037 1.00 97.50 206 GLU A C 1
ATOM 1555 O O . GLU A 1 206 ? 3.901 -1.952 -11.108 1.00 97.50 206 GLU A O 1
ATOM 1560 N N . VAL A 1 207 ? 2.020 -2.445 -10.019 1.00 98.50 207 VAL A N 1
ATOM 1561 C CA . VAL A 1 207 ? 2.696 -3.206 -8.961 1.00 98.50 207 VAL A CA 1
ATOM 1562 C C . VAL A 1 207 ? 2.895 -4.656 -9.414 1.00 98.50 207 VAL A C 1
ATOM 1564 O O . VAL A 1 207 ? 3.892 -5.291 -9.077 1.00 98.50 207 VAL A O 1
ATOM 1567 N N . THR A 1 208 ? 1.975 -5.194 -10.216 1.00 98.38 208 THR A N 1
ATOM 1568 C CA . THR A 1 208 ? 2.058 -6.552 -10.784 1.00 98.38 208 THR A CA 1
ATOM 1569 C C . THR A 1 208 ? 3.034 -6.639 -11.962 1.00 98.38 208 THR A C 1
ATOM 1571 O O . THR A 1 208 ? 3.723 -7.645 -12.120 1.00 98.38 208 THR A O 1
ATOM 1574 N N . VAL A 1 209 ? 3.132 -5.577 -12.766 1.00 98.38 209 VAL A N 1
ATOM 1575 C CA . VAL A 1 209 ? 4.012 -5.454 -13.939 1.00 98.38 209 VAL A CA 1
ATOM 1576 C C . VAL A 1 209 ? 4.902 -4.212 -13.769 1.00 98.38 209 VAL A C 1
ATOM 1578 O O . VAL A 1 209 ? 4.738 -3.210 -14.474 1.00 98.38 209 VAL A O 1
ATOM 1581 N N . PRO A 1 210 ? 5.832 -4.232 -12.795 1.00 98.38 210 PRO A N 1
ATOM 1582 C CA . PRO A 1 210 ? 6.511 -3.028 -12.353 1.00 98.38 210 PRO A CA 1
ATOM 1583 C C . PRO A 1 210 ? 7.522 -2.488 -13.354 1.00 98.38 210 PRO A C 1
ATOM 1585 O O . PRO A 1 210 ? 8.265 -3.229 -14.002 1.00 98.38 210 PRO A O 1
ATOM 1588 N N . LEU A 1 211 ? 7.553 -1.156 -13.424 1.00 98.62 211 LEU A N 1
ATOM 1589 C CA . LEU A 1 211 ? 8.583 -0.345 -14.081 1.00 98.62 211 LEU A CA 1
ATOM 1590 C C . LEU A 1 211 ? 9.425 0.445 -13.054 1.00 98.62 211 LEU A C 1
ATOM 1592 O O . LEU A 1 211 ? 10.354 1.172 -13.415 1.00 98.62 211 LEU A O 1
ATOM 1596 N N . ALA A 1 212 ? 9.062 0.346 -11.776 1.00 98.62 212 ALA A N 1
ATOM 1597 C CA . ALA A 1 212 ? 9.681 1.020 -10.647 1.00 98.62 212 ALA A CA 1
ATOM 1598 C C . ALA A 1 212 ? 9.365 0.264 -9.346 1.00 98.62 212 ALA A C 1
ATOM 1600 O O . ALA A 1 212 ? 8.455 -0.567 -9.290 1.00 98.62 212 ALA A O 1
ATOM 1601 N N . THR A 1 213 ? 10.098 0.599 -8.288 1.00 98.88 213 THR A N 1
ATOM 1602 C CA . THR A 1 213 ? 9.669 0.336 -6.911 1.00 98.88 213 THR A CA 1
ATOM 1603 C C . THR A 1 213 ? 8.690 1.417 -6.490 1.00 98.88 213 THR A C 1
ATOM 1605 O O . THR A 1 213 ? 8.974 2.606 -6.673 1.00 98.88 213 THR A O 1
ATOM 1608 N N . TYR A 1 214 ? 7.585 1.006 -5.883 1.00 98.81 214 TYR A N 1
ATOM 1609 C CA . TYR A 1 214 ? 6.582 1.871 -5.288 1.00 98.81 214 TYR A CA 1
ATOM 1610 C C . TYR A 1 214 ? 6.474 1.568 -3.795 1.00 98.81 214 TYR A C 1
ATOM 1612 O O . TYR A 1 214 ? 6.346 0.409 -3.398 1.00 98.81 214 TYR A O 1
ATOM 1620 N N . THR A 1 215 ? 6.499 2.601 -2.958 1.00 98.62 215 THR A N 1
ATOM 1621 C CA . THR A 1 215 ? 6.389 2.446 -1.500 1.00 98.62 215 THR A CA 1
ATOM 1622 C C . THR A 1 215 ? 5.225 3.248 -0.938 1.00 98.62 215 THR A C 1
ATOM 1624 O O . THR A 1 215 ? 4.872 4.301 -1.470 1.00 98.62 215 THR A O 1
ATOM 1627 N N . GLY A 1 216 ? 4.678 2.792 0.192 1.00 97.81 216 GLY A N 1
ATOM 1628 C CA . GLY A 1 216 ? 3.752 3.575 1.012 1.00 97.81 216 GLY A CA 1
ATOM 1629 C C . GLY A 1 216 ? 4.426 4.605 1.917 1.00 97.81 216 GLY A C 1
ATOM 1630 O O . GLY A 1 216 ? 3.745 5.454 2.467 1.00 97.81 216 GLY A O 1
ATOM 1631 N N . TRP A 1 217 ? 5.745 4.556 2.082 1.00 98.00 217 TRP A N 1
ATOM 1632 C CA . TRP A 1 217 ? 6.513 5.427 2.976 1.00 98.00 217 TRP A CA 1
ATOM 1633 C C . TRP A 1 217 ? 7.544 6.236 2.193 1.00 98.00 217 TRP A C 1
ATOM 1635 O O . TRP A 1 217 ? 8.050 5.774 1.169 1.00 98.00 217 TRP A O 1
ATOM 1645 N N . ALA A 1 218 ? 7.901 7.413 2.694 1.00 97.94 218 ALA A N 1
ATOM 1646 C CA . ALA A 1 218 ? 8.968 8.245 2.157 1.00 97.94 218 ALA A CA 1
ATOM 1647 C C . ALA A 1 218 ? 9.657 9.017 3.283 1.00 97.94 218 ALA A C 1
ATOM 1649 O O . ALA A 1 218 ? 9.076 9.234 4.346 1.00 97.94 218 ALA A O 1
ATOM 1650 N N . LEU A 1 219 ? 10.879 9.475 3.020 1.00 97.88 219 LEU A N 1
ATOM 1651 C CA . LEU A 1 219 ? 11.646 10.319 3.932 1.00 97.88 219 LEU A CA 1
ATOM 1652 C C . LEU A 1 219 ? 11.802 11.726 3.360 1.00 97.88 219 LEU A C 1
ATOM 1654 O O . LEU A 1 219 ? 11.880 11.905 2.139 1.00 97.88 219 LEU A O 1
ATOM 1658 N N . ARG A 1 220 ? 11.849 12.726 4.238 1.00 97.69 220 ARG A N 1
ATOM 1659 C CA . ARG A 1 220 ? 12.145 14.114 3.871 1.00 97.69 220 ARG A CA 1
ATOM 1660 C C . ARG A 1 220 ? 13.594 14.264 3.411 1.00 97.69 220 ARG A C 1
ATOM 1662 O O . ARG A 1 220 ? 14.477 13.497 3.803 1.00 97.69 220 ARG A O 1
ATOM 1669 N N . ALA A 1 221 ? 13.828 15.257 2.562 1.00 97.00 221 ALA A N 1
ATOM 1670 C CA . ALA A 1 221 ? 15.149 15.724 2.154 1.00 97.00 221 ALA A CA 1
ATOM 1671 C C . ALA A 1 221 ? 15.524 17.025 2.889 1.00 97.00 221 ALA A C 1
ATOM 1673 O O . ALA A 1 221 ? 14.698 17.637 3.562 1.00 97.00 221 ALA A O 1
ATOM 1674 N N . GLY A 1 222 ? 16.767 17.481 2.717 1.00 95.31 222 GLY A N 1
ATOM 1675 C CA . GLY A 1 222 ? 17.216 18.770 3.248 1.00 95.31 222 GLY A CA 1
ATOM 1676 C C . GLY A 1 222 ? 17.462 18.755 4.765 1.00 95.31 222 GLY A C 1
ATOM 1677 O O . GLY A 1 222 ? 17.889 17.731 5.292 1.00 95.31 222 GLY A O 1
ATOM 1678 N N . PRO A 1 223 ? 17.238 19.876 5.478 1.00 94.81 223 PRO A N 1
ATOM 1679 C CA . PRO A 1 223 ? 17.528 19.981 6.913 1.00 94.81 223 PRO A CA 1
ATOM 1680 C C . PRO A 1 223 ? 16.766 18.982 7.793 1.00 94.81 223 PRO A C 1
ATOM 1682 O O . PRO A 1 223 ? 17.240 18.644 8.870 1.00 94.81 223 PRO A O 1
ATOM 1685 N N . GLN A 1 224 ? 15.606 18.507 7.330 1.00 93.12 224 GLN A N 1
ATOM 1686 C CA . GLN A 1 224 ? 14.765 17.509 7.999 1.00 93.12 224 GLN A CA 1
ATOM 1687 C C . GLN A 1 224 ? 15.011 16.096 7.449 1.00 93.12 224 GLN A C 1
ATOM 1689 O O . GLN A 1 224 ? 14.111 15.259 7.453 1.00 93.12 224 GLN A O 1
ATOM 1694 N N . ALA A 1 225 ? 16.189 15.841 6.868 1.00 93.94 225 ALA A N 1
ATOM 1695 C CA . ALA A 1 225 ? 16.470 14.562 6.238 1.00 93.94 225 ALA A CA 1
ATOM 1696 C C . ALA A 1 225 ? 16.243 13.396 7.206 1.00 93.94 225 ALA A C 1
ATOM 1698 O O . ALA A 1 225 ? 16.709 13.422 8.341 1.00 93.94 225 ALA A O 1
ATOM 1699 N N . ASN A 1 226 ? 15.590 12.351 6.696 1.00 93.69 226 ASN A N 1
ATOM 1700 C CA . ASN A 1 226 ? 15.254 11.113 7.407 1.00 93.69 226 ASN A CA 1
ATOM 1701 C C . ASN A 1 226 ? 14.064 11.197 8.376 1.00 93.69 226 ASN A C 1
ATOM 1703 O O . ASN A 1 226 ? 13.673 10.160 8.909 1.00 93.69 226 ASN A O 1
ATOM 1707 N N . ASP A 1 227 ? 13.419 12.359 8.504 1.00 94.00 227 ASP A N 1
ATOM 1708 C CA . ASP A 1 227 ? 12.055 12.436 9.034 1.00 94.00 227 ASP A CA 1
ATOM 1709 C C . ASP A 1 227 ? 11.056 11.809 8.053 1.00 94.00 227 ASP A C 1
ATOM 1711 O O . ASP A 1 227 ? 11.281 11.784 6.836 1.00 94.00 227 ASP A O 1
ATOM 1715 N N . GLY A 1 228 ? 9.895 11.395 8.561 1.00 93.81 228 GLY A N 1
ATOM 1716 C CA . GLY A 1 228 ? 8.784 10.932 7.738 1.00 93.81 228 GLY A CA 1
ATOM 1717 C C . GLY A 1 228 ? 8.307 12.012 6.762 1.00 93.81 228 GLY A C 1
ATOM 1718 O O . GLY A 1 228 ? 7.984 13.140 7.142 1.00 93.81 228 GLY A O 1
ATOM 1719 N N . CYS A 1 229 ? 8.187 11.664 5.479 1.00 95.56 229 CYS A N 1
ATOM 1720 C CA . CYS A 1 229 ? 7.471 12.482 4.493 1.00 95.56 229 CYS A CA 1
ATOM 1721 C C . CYS A 1 229 ? 5.951 12.203 4.531 1.00 95.56 229 CYS A C 1
ATOM 1723 O O . CYS A 1 229 ? 5.282 12.261 3.502 1.00 95.56 229 CYS A O 1
ATOM 1725 N N . GLU A 1 230 ? 5.444 11.890 5.729 1.00 89.06 230 GLU A N 1
ATOM 1726 C CA . GLU A 1 230 ? 4.068 11.587 6.143 1.00 89.06 230 GLU A CA 1
ATOM 1727 C C . GLU A 1 230 ? 3.180 10.972 5.058 1.00 89.06 230 GLU A C 1
ATOM 1729 O O . GLU A 1 230 ? 3.183 9.765 4.903 1.00 89.06 230 GLU A O 1
ATOM 1734 N N . ALA A 1 231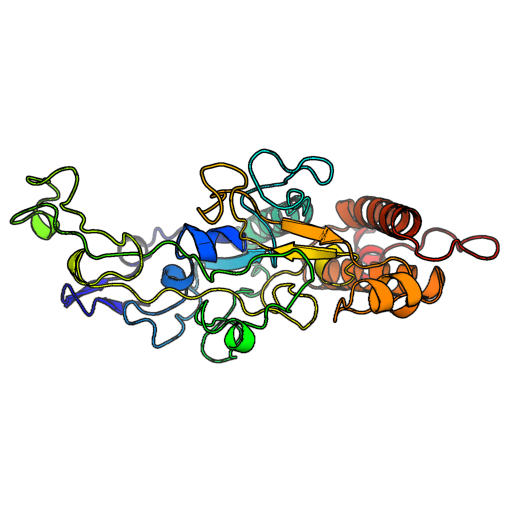 ? 2.432 11.759 4.283 1.00 93.88 231 ALA A N 1
ATOM 1735 C CA . ALA A 1 231 ? 1.478 11.246 3.292 1.00 93.88 231 ALA A CA 1
ATOM 1736 C C . ALA A 1 231 ? 2.125 10.646 2.024 1.00 93.88 231 ALA A C 1
ATOM 1738 O O . ALA A 1 231 ? 1.452 9.993 1.220 1.00 93.88 231 ALA A O 1
ATOM 1739 N N . SER A 1 232 ? 3.413 10.903 1.810 1.00 97.56 232 SER A N 1
ATOM 1740 C CA . SER A 1 232 ? 4.111 10.553 0.579 1.00 97.56 232 SER A CA 1
ATOM 1741 C C . SER A 1 232 ? 4.670 9.136 0.617 1.00 97.56 232 SER A C 1
ATOM 1743 O O . SER A 1 232 ? 5.217 8.669 1.614 1.00 97.56 232 SER A O 1
ATOM 1745 N N . GLY A 1 233 ? 4.603 8.494 -0.536 1.00 97.62 233 GLY A N 1
ATOM 1746 C CA . GLY A 1 233 ? 5.364 7.315 -0.893 1.00 97.62 233 GLY A CA 1
ATOM 1747 C C . GLY A 1 233 ? 6.417 7.661 -1.933 1.00 97.62 233 GLY A C 1
ATOM 1748 O O . GLY A 1 233 ? 6.548 8.812 -2.360 1.00 97.62 233 GLY A O 1
ATOM 1749 N N . GLN A 1 234 ? 7.166 6.654 -2.360 1.00 98.38 234 GLN A N 1
ATOM 1750 C CA . GLN A 1 234 ? 8.259 6.819 -3.310 1.00 98.38 234 GLN A CA 1
ATOM 1751 C C . GLN A 1 234 ? 7.948 6.078 -4.604 1.00 98.38 234 GLN A C 1
ATOM 1753 O O . GLN A 1 234 ? 7.369 4.995 -4.583 1.00 98.38 234 GLN A O 1
ATOM 1758 N N . MET A 1 235 ? 8.369 6.657 -5.722 1.00 98.50 235 MET A N 1
ATOM 1759 C CA . MET A 1 235 ? 8.563 5.969 -6.990 1.00 98.50 235 MET A CA 1
ATOM 1760 C C . MET A 1 235 ? 10.050 6.012 -7.327 1.00 98.50 235 MET A C 1
ATOM 1762 O O . MET A 1 235 ? 10.633 7.086 -7.497 1.00 98.50 235 MET A O 1
ATOM 1766 N N . ILE A 1 236 ? 10.668 4.835 -7.396 1.00 98.69 236 ILE A N 1
ATOM 1767 C CA . ILE A 1 236 ? 12.099 4.676 -7.660 1.00 98.69 236 ILE A CA 1
ATOM 1768 C C . ILE A 1 236 ? 12.247 3.847 -8.942 1.00 98.69 236 ILE A C 1
ATOM 1770 O O . ILE A 1 236 ? 12.072 2.624 -8.889 1.00 98.69 236 ILE A O 1
ATOM 1774 N N . PRO A 1 237 ? 12.544 4.479 -10.094 1.00 98.12 237 PRO A N 1
ATOM 1775 C CA . PRO A 1 237 ? 12.609 3.800 -11.386 1.00 98.12 237 PRO A CA 1
ATOM 1776 C C . PRO A 1 237 ? 13.561 2.604 -11.375 1.00 98.12 237 PRO A C 1
ATOM 1778 O O . PRO A 1 237 ? 14.585 2.631 -10.687 1.00 98.12 237 PRO A O 1
ATOM 1781 N N . PHE A 1 238 ? 13.249 1.573 -12.158 1.00 98.69 238 PHE A N 1
ATOM 1782 C CA . PHE A 1 238 ? 14.250 0.573 -12.525 1.00 98.69 238 PHE A CA 1
ATOM 1783 C C . PHE A 1 238 ? 15.217 1.157 -13.558 1.00 98.69 238 PHE A C 1
ATOM 1785 O O . PHE A 1 238 ? 14.849 2.044 -14.336 1.00 98.69 238 PHE A O 1
ATOM 1792 N N . ALA A 1 239 ? 16.447 0.645 -13.580 1.00 98.44 239 ALA A N 1
ATOM 1793 C CA . ALA A 1 239 ? 17.377 0.906 -14.674 1.00 98.44 239 ALA A CA 1
ATOM 1794 C C . ALA A 1 239 ? 16.750 0.481 -16.010 1.00 98.44 239 ALA A C 1
ATOM 1796 O O . ALA A 1 239 ? 16.035 -0.525 -16.065 1.00 98.44 239 ALA A O 1
ATOM 1797 N N . ARG A 1 240 ? 17.007 1.218 -17.095 1.00 97.94 240 ARG A N 1
ATOM 1798 C CA . ARG A 1 240 ? 16.435 0.874 -18.404 1.00 97.94 240 ARG A CA 1
ATOM 1799 C C . ARG A 1 240 ? 17.140 -0.333 -19.001 1.00 97.94 240 ARG A C 1
ATOM 1801 O O . ARG A 1 240 ? 16.474 -1.227 -19.509 1.00 97.94 240 ARG A O 1
ATOM 1808 N N . THR A 1 241 ? 18.466 -0.366 -18.890 1.00 98.00 241 THR A N 1
ATOM 1809 C CA . THR A 1 241 ? 19.316 -1.413 -19.473 1.00 98.00 241 THR A CA 1
ATOM 1810 C C . THR A 1 241 ? 20.084 -2.189 -18.415 1.00 98.00 241 THR A C 1
ATOM 1812 O O . THR A 1 241 ? 20.315 -1.704 -17.298 1.00 98.00 241 THR A O 1
ATOM 1815 N N . ARG A 1 242 ? 20.554 -3.383 -18.784 1.00 98.06 242 ARG A N 1
ATOM 1816 C CA . ARG A 1 242 ? 21.435 -4.182 -17.923 1.00 98.06 242 ARG A CA 1
ATOM 1817 C C . ARG A 1 242 ? 22.723 -3.431 -17.570 1.00 98.06 242 ARG A C 1
ATOM 1819 O O . ARG A 1 242 ? 23.171 -3.494 -16.428 1.00 98.06 242 ARG A O 1
ATOM 1826 N N . ALA A 1 243 ? 23.292 -2.710 -18.535 1.00 98.44 243 ALA A N 1
ATOM 1827 C CA . ALA A 1 243 ? 24.519 -1.942 -18.343 1.00 98.44 243 ALA A CA 1
ATOM 1828 C C . ALA A 1 243 ? 24.327 -0.802 -17.328 1.00 98.44 243 ALA A C 1
ATOM 1830 O O . ALA A 1 243 ? 25.161 -0.624 -16.443 1.00 98.44 243 ALA A O 1
ATOM 1831 N N . GLU A 1 244 ? 23.210 -0.070 -17.408 1.00 98.06 244 GLU A N 1
ATOM 1832 C CA . GLU A 1 244 ? 22.853 0.957 -16.418 1.00 98.06 244 GLU A CA 1
ATOM 1833 C C . GLU A 1 244 ? 22.694 0.360 -15.016 1.00 98.06 244 GLU A C 1
ATOM 1835 O O . GLU A 1 244 ? 23.216 0.912 -14.046 1.00 98.06 244 GLU A O 1
ATOM 1840 N N . ARG A 1 245 ? 22.011 -0.787 -14.911 1.00 98.31 245 ARG A N 1
ATOM 1841 C CA . ARG A 1 245 ? 21.811 -1.497 -13.643 1.00 98.31 245 ARG A CA 1
ATOM 1842 C C . ARG A 1 245 ? 23.142 -1.897 -13.006 1.00 98.31 245 ARG A C 1
ATOM 1844 O O . ARG A 1 245 ? 23.366 -1.622 -11.829 1.00 98.31 245 ARG A O 1
ATOM 1851 N N . GLU A 1 246 ? 24.017 -2.542 -13.779 1.00 98.50 246 GLU A N 1
ATOM 1852 C CA . GLU A 1 246 ? 25.328 -3.009 -13.311 1.00 98.50 246 GLU A CA 1
ATOM 1853 C C . GLU A 1 246 ? 26.231 -1.838 -12.906 1.00 98.50 246 GLU A C 1
ATOM 1855 O O . GLU A 1 246 ? 26.876 -1.903 -11.862 1.00 98.50 246 GLU A O 1
ATOM 1860 N N . ALA A 1 247 ? 26.222 -0.742 -13.672 1.00 98.31 247 ALA A N 1
ATOM 1861 C CA . ALA A 1 247 ? 26.979 0.464 -13.344 1.00 98.31 247 ALA A CA 1
ATOM 1862 C C . ALA A 1 247 ? 26.487 1.144 -12.054 1.00 98.31 247 ALA A C 1
ATOM 1864 O O . ALA A 1 247 ? 27.296 1.674 -11.293 1.00 98.31 247 ALA A O 1
ATOM 1865 N N . ALA A 1 248 ? 25.176 1.124 -11.796 1.00 97.50 248 ALA A N 1
ATOM 1866 C CA . ALA A 1 248 ? 24.589 1.673 -10.576 1.00 97.50 248 ALA A CA 1
ATOM 1867 C C . ALA A 1 248 ? 24.713 0.732 -9.363 1.00 97.50 248 ALA A C 1
ATOM 1869 O O . ALA A 1 248 ? 24.572 1.190 -8.231 1.00 97.50 248 ALA A O 1
ATOM 1870 N N . GLY A 1 249 ? 24.958 -0.565 -9.581 1.00 98.19 249 GLY A N 1
ATOM 1871 C CA . GLY A 1 249 ? 24.898 -1.588 -8.534 1.00 98.19 249 GLY A CA 1
ATOM 1872 C C . GLY A 1 249 ? 23.473 -1.862 -8.041 1.00 98.19 249 GLY A C 1
ATOM 1873 O O . GLY A 1 249 ? 23.283 -2.224 -6.882 1.00 98.19 249 GLY A O 1
ATOM 1874 N N . ASP A 1 250 ? 22.465 -1.652 -8.892 1.00 98.44 250 ASP A N 1
ATOM 1875 C CA . ASP A 1 250 ? 21.062 -1.876 -8.538 1.00 98.44 250 ASP A CA 1
ATOM 1876 C C . ASP A 1 250 ? 20.752 -3.387 -8.523 1.00 98.44 250 ASP A C 1
ATOM 1878 O O . ASP A 1 250 ? 20.951 -4.062 -9.538 1.00 98.44 250 ASP A O 1
ATOM 1882 N N . PRO A 1 251 ? 20.275 -3.960 -7.401 1.00 98.25 251 PRO A N 1
ATOM 1883 C CA . PRO A 1 251 ? 19.978 -5.390 -7.335 1.00 98.25 251 PRO A CA 1
ATOM 1884 C C . PRO A 1 251 ? 18.753 -5.784 -8.173 1.00 98.25 251 PRO A C 1
ATOM 1886 O O . PRO A 1 251 ? 18.574 -6.964 -8.482 1.00 98.25 251 PRO A O 1
ATOM 1889 N N . ARG A 1 252 ? 17.895 -4.824 -8.535 1.00 98.50 252 ARG A N 1
ATOM 1890 C CA . ARG A 1 252 ? 16.638 -5.077 -9.245 1.00 98.50 252 ARG A CA 1
ATOM 1891 C C . ARG A 1 252 ? 16.918 -5.258 -10.741 1.00 98.50 252 ARG A C 1
ATOM 1893 O O . ARG A 1 252 ? 17.634 -4.439 -11.316 1.00 98.50 252 ARG A O 1
ATOM 1900 N N . PRO A 1 253 ? 16.345 -6.275 -11.412 1.00 98.38 253 PRO A N 1
ATOM 1901 C CA . PRO A 1 253 ? 16.436 -6.399 -12.867 1.00 98.38 253 PRO A CA 1
ATOM 1902 C C . PRO A 1 253 ? 16.021 -5.113 -13.596 1.00 98.38 253 PRO A C 1
ATOM 1904 O O . PRO A 1 253 ? 15.040 -4.467 -13.208 1.00 98.38 253 PRO A O 1
ATOM 1907 N N . SER A 1 254 ? 16.752 -4.764 -14.654 1.00 98.56 254 SER A N 1
ATOM 1908 C CA . SER A 1 254 ? 16.420 -3.630 -15.525 1.00 98.56 254 SER A CA 1
ATOM 1909 C C . SER A 1 254 ? 15.145 -3.875 -16.342 1.00 98.56 254 SER A C 1
ATOM 1911 O O . SER A 1 254 ? 14.660 -5.004 -16.445 1.00 98.56 254 SER A O 1
ATOM 1913 N N . ILE A 1 255 ? 14.596 -2.822 -16.952 1.00 98.56 255 ILE A N 1
ATOM 1914 C CA . ILE A 1 255 ? 13.443 -2.919 -17.863 1.00 98.56 255 ILE A CA 1
ATOM 1915 C C . ILE A 1 255 ? 13.744 -3.859 -19.037 1.00 98.56 255 ILE A C 1
ATOM 1917 O O . ILE A 1 255 ? 12.927 -4.728 -19.335 1.00 98.56 255 ILE A O 1
ATOM 1921 N N . GLU A 1 256 ? 14.925 -3.734 -19.644 1.00 97.06 256 GLU A N 1
ATOM 1922 C CA . GLU A 1 256 ? 15.416 -4.607 -20.717 1.00 97.06 256 GLU A CA 1
ATOM 1923 C C . GLU A 1 256 ? 15.442 -6.088 -20.304 1.00 97.06 256 GLU A C 1
ATOM 1925 O O . GLU A 1 256 ? 14.984 -6.952 -21.051 1.00 97.06 256 GLU A O 1
ATOM 1930 N N . GLU A 1 257 ? 15.934 -6.388 -19.099 1.00 97.50 257 GLU A N 1
ATOM 1931 C CA . GLU A 1 257 ? 16.000 -7.761 -18.584 1.00 97.50 257 GLU A CA 1
ATOM 1932 C C . GLU A 1 257 ? 14.609 -8.333 -18.263 1.00 97.50 257 GLU A C 1
ATOM 1934 O O . GLU A 1 257 ? 14.383 -9.534 -18.424 1.00 97.50 257 GLU A O 1
ATOM 1939 N N . ARG A 1 258 ? 13.666 -7.491 -17.818 1.00 97.44 258 ARG A N 1
ATOM 1940 C CA . ARG A 1 258 ? 12.294 -7.897 -17.452 1.00 97.44 258 ARG A CA 1
ATOM 1941 C C . ARG A 1 258 ? 11.389 -8.105 -18.650 1.00 97.44 258 ARG A C 1
ATOM 1943 O O . ARG A 1 258 ? 10.586 -9.038 -18.668 1.00 97.44 258 ARG A O 1
ATOM 1950 N N . TYR A 1 259 ? 11.482 -7.207 -19.625 1.00 97.44 259 TYR A N 1
ATOM 1951 C CA . TYR A 1 259 ? 10.554 -7.123 -20.743 1.00 97.44 259 TYR A CA 1
ATOM 1952 C C . TYR A 1 259 ? 11.323 -7.114 -22.071 1.00 97.44 259 TYR A C 1
ATOM 1954 O O . TYR A 1 259 ? 11.423 -6.072 -22.719 1.00 97.44 259 TYR A O 1
ATOM 1962 N N . PRO A 1 260 ? 11.819 -8.281 -22.535 1.00 94.19 260 PRO A N 1
ATOM 1963 C CA . PRO A 1 260 ? 12.672 -8.363 -23.726 1.00 94.19 260 PRO A CA 1
ATOM 1964 C C . PRO A 1 260 ? 11.982 -7.956 -25.036 1.00 94.19 260 PRO A C 1
ATOM 1966 O O . PRO A 1 260 ? 12.628 -7.829 -26.072 1.00 94.19 260 PRO A O 1
ATOM 1969 N N . SER A 1 261 ? 10.653 -7.813 -25.034 1.00 94.81 261 SER A N 1
ATOM 1970 C CA . SER A 1 261 ? 9.885 -7.352 -26.189 1.00 94.81 261 SER A CA 1
ATOM 1971 C C . SER A 1 261 ? 8.576 -6.691 -25.769 1.00 94.81 261 SER A C 1
ATOM 1973 O O . SER A 1 261 ? 8.020 -6.999 -24.708 1.00 94.81 261 SER A O 1
ATOM 1975 N N . PHE A 1 262 ? 8.028 -5.864 -26.664 1.00 94.56 262 PHE A N 1
ATOM 1976 C CA . PHE A 1 262 ? 6.694 -5.292 -26.504 1.00 94.56 262 PHE A CA 1
ATOM 1977 C C . PHE A 1 262 ? 5.625 -6.363 -26.253 1.00 94.56 262 PHE A C 1
ATOM 1979 O O . PHE A 1 262 ? 4.794 -6.207 -25.368 1.00 94.56 262 PHE A O 1
ATOM 1986 N N . GLY A 1 263 ? 5.654 -7.474 -27.000 1.00 93.25 263 GLY A N 1
ATOM 1987 C CA . GLY A 1 263 ? 4.653 -8.540 -26.879 1.00 93.25 263 GLY A CA 1
ATOM 1988 C C . GLY A 1 263 ? 4.645 -9.208 -25.500 1.00 93.25 263 GLY A C 1
ATOM 1989 O O . GLY A 1 263 ? 3.575 -9.530 -24.977 1.00 93.25 263 GLY A O 1
ATOM 1990 N N . MET A 1 264 ? 5.820 -9.361 -24.879 1.00 94.56 264 MET A N 1
ATOM 1991 C CA . MET A 1 264 ? 5.941 -9.895 -23.518 1.00 94.56 264 MET A CA 1
ATOM 1992 C C . MET A 1 264 ? 5.381 -8.921 -22.480 1.00 94.56 264 MET A C 1
ATOM 1994 O O . MET A 1 264 ? 4.610 -9.340 -21.615 1.00 94.56 264 MET A O 1
ATOM 1998 N N . TYR A 1 265 ? 5.707 -7.630 -22.604 1.00 96.94 265 TYR A N 1
ATOM 1999 C CA . TYR A 1 265 ? 5.157 -6.588 -21.735 1.00 96.94 265 TYR A CA 1
ATOM 2000 C C . TYR A 1 265 ? 3.636 -6.471 -21.882 1.00 96.94 265 TYR A C 1
ATOM 2002 O O . TYR A 1 265 ? 2.910 -6.548 -20.895 1.00 96.94 265 TYR A O 1
ATOM 2010 N N . TYR A 1 266 ? 3.147 -6.395 -23.121 1.00 95.00 266 TYR A N 1
ATOM 2011 C CA . TYR A 1 266 ? 1.724 -6.350 -23.449 1.00 95.00 266 TYR A CA 1
ATOM 2012 C C . TYR A 1 266 ? 0.965 -7.522 -22.827 1.00 95.00 266 TYR A C 1
ATOM 2014 O O . TYR A 1 266 ? -0.046 -7.327 -22.158 1.00 95.00 266 TYR A O 1
ATOM 2022 N N . SER A 1 267 ? 1.479 -8.743 -22.990 1.00 94.25 267 SER A N 1
ATOM 2023 C CA . SER A 1 267 ? 0.838 -9.938 -22.436 1.00 94.25 267 SER A CA 1
ATOM 2024 C C . SER A 1 267 ? 0.813 -9.927 -20.905 1.00 94.25 267 SER A C 1
ATOM 2026 O O . SER A 1 267 ? -0.144 -10.416 -20.311 1.00 94.25 267 SER A O 1
ATOM 2028 N N . ALA A 1 268 ? 1.847 -9.382 -20.256 1.00 97.25 268 ALA A N 1
ATOM 2029 C CA . ALA A 1 268 ? 1.875 -9.226 -18.804 1.00 97.25 268 ALA A CA 1
ATOM 2030 C C . ALA A 1 268 ? 0.847 -8.190 -18.324 1.00 97.25 268 ALA A C 1
ATOM 2032 O O . ALA A 1 268 ? 0.083 -8.489 -17.409 1.00 97.25 268 ALA A O 1
ATOM 2033 N N . VAL A 1 269 ? 0.774 -7.026 -18.981 1.00 97.44 269 VAL A N 1
ATOM 2034 C CA . VAL A 1 269 ? -0.220 -5.976 -18.689 1.00 97.44 269 VAL A CA 1
ATOM 2035 C C . VAL A 1 269 ? -1.642 -6.509 -18.854 1.00 97.44 269 VAL A C 1
ATOM 2037 O O . VAL A 1 269 ? -2.462 -6.352 -17.953 1.00 97.44 269 VAL A O 1
ATOM 2040 N N . MET A 1 270 ? -1.925 -7.193 -19.967 1.00 95.38 270 MET A N 1
ATOM 2041 C CA . MET A 1 270 ? -3.246 -7.769 -20.225 1.00 95.38 270 MET A CA 1
ATOM 2042 C C . MET A 1 270 ? -3.653 -8.780 -19.155 1.00 95.38 270 MET A C 1
ATOM 2044 O O . MET A 1 270 ? -4.787 -8.729 -18.694 1.00 95.38 270 MET A O 1
ATOM 2048 N N . ARG A 1 271 ? -2.740 -9.665 -18.729 1.00 96.94 271 ARG A N 1
ATOM 2049 C CA . ARG A 1 271 ? -3.022 -10.622 -17.648 1.00 96.94 271 ARG A CA 1
ATOM 2050 C C . ARG A 1 271 ? -3.295 -9.923 -16.319 1.00 96.94 271 ARG A C 1
ATOM 2052 O O . ARG A 1 271 ? -4.275 -10.255 -15.672 1.00 96.94 271 ARG A O 1
ATOM 2059 N N . ALA A 1 272 ? -2.484 -8.933 -15.946 1.00 98.12 272 ALA A N 1
ATOM 2060 C CA . ALA A 1 272 ? -2.666 -8.214 -14.685 1.00 98.12 272 ALA A CA 1
ATOM 2061 C C . ALA A 1 272 ? -4.023 -7.490 -14.609 1.00 98.12 272 ALA A C 1
ATOM 2063 O O . ALA A 1 272 ? -4.671 -7.495 -13.566 1.00 98.12 272 ALA A O 1
ATOM 2064 N N . ILE A 1 273 ? -4.465 -6.889 -15.717 1.00 97.62 273 ILE A N 1
ATOM 2065 C CA . ILE A 1 273 ? -5.786 -6.256 -15.813 1.00 97.62 273 ILE A CA 1
ATOM 2066 C C . ILE A 1 273 ? -6.898 -7.312 -15.787 1.00 97.62 273 ILE A C 1
ATOM 2068 O O . ILE A 1 273 ? -7.863 -7.166 -15.039 1.00 97.62 273 ILE A O 1
ATOM 2072 N N . ASP A 1 274 ? -6.764 -8.382 -16.575 1.00 97.06 274 ASP A N 1
ATOM 2073 C CA . ASP A 1 274 ? -7.757 -9.458 -16.650 1.00 97.06 274 ASP A CA 1
ATOM 2074 C C . ASP A 1 274 ? -7.974 -10.147 -15.298 1.00 97.06 274 ASP A C 1
ATOM 2076 O O . ASP A 1 274 ? -9.117 -10.396 -14.919 1.00 97.06 274 ASP A O 1
ATOM 2080 N N . ASP A 1 275 ? -6.904 -10.375 -14.534 1.00 97.81 275 ASP A N 1
ATOM 2081 C CA . ASP A 1 275 ? -6.976 -10.945 -13.188 1.00 97.81 275 ASP A CA 1
ATOM 2082 C C . ASP A 1 275 ? -7.747 -10.025 -12.224 1.00 97.81 275 ASP A C 1
ATOM 2084 O O . ASP A 1 275 ? -8.596 -10.501 -11.469 1.00 97.81 275 ASP A O 1
ATOM 2088 N N . LEU A 1 276 ? -7.540 -8.702 -12.281 1.00 98.31 276 LEU A N 1
ATOM 2089 C CA . LEU A 1 276 ? -8.311 -7.755 -11.463 1.00 98.31 276 LEU A CA 1
ATOM 2090 C C . LEU A 1 276 ? -9.791 -7.713 -11.863 1.00 98.31 276 LEU A C 1
ATOM 2092 O O . LEU A 1 276 ? -10.654 -7.648 -10.985 1.00 98.31 276 LEU A O 1
ATOM 2096 N N . VAL A 1 277 ? -10.103 -7.784 -13.161 1.00 97.94 277 VAL A N 1
ATOM 2097 C CA . VAL A 1 277 ? -11.492 -7.861 -13.647 1.00 97.94 277 VAL A CA 1
ATOM 2098 C C . VAL A 1 277 ? -12.156 -9.154 -13.179 1.00 97.94 277 VAL A C 1
ATOM 2100 O O . VAL A 1 277 ? -13.254 -9.126 -12.618 1.00 97.94 277 VAL A O 1
ATOM 2103 N N . LYS A 1 278 ? -11.479 -10.291 -13.360 1.00 96.69 278 LYS A N 1
ATOM 2104 C CA . LYS A 1 278 ? -11.929 -11.611 -12.902 1.00 96.69 278 LYS A CA 1
ATOM 2105 C C . LYS A 1 278 ? -12.227 -11.616 -11.404 1.00 96.69 278 LYS A C 1
ATOM 2107 O O . LYS A 1 278 ? -13.236 -12.176 -10.976 1.00 96.69 278 LYS A O 1
ATOM 2112 N N . ASP A 1 279 ? -11.380 -10.957 -10.626 1.00 97.56 279 ASP A N 1
ATOM 2113 C CA . ASP A 1 279 ? -11.500 -10.860 -9.176 1.00 97.56 279 ASP A CA 1
ATOM 2114 C C . ASP A 1 279 ? -12.541 -9.827 -8.705 1.00 97.56 279 ASP A C 1
ATOM 2116 O O . ASP A 1 279 ? -12.709 -9.649 -7.497 1.00 97.56 279 ASP A O 1
ATOM 2120 N N . ARG A 1 280 ? -13.252 -9.154 -9.627 1.00 97.56 280 ARG A N 1
ATOM 2121 C CA . ARG A 1 280 ? -14.172 -8.028 -9.353 1.00 97.56 280 ARG A CA 1
ATOM 2122 C C . ARG A 1 280 ? -13.493 -6.867 -8.608 1.00 97.56 280 ARG A C 1
ATOM 2124 O O . ARG A 1 280 ? -14.130 -6.160 -7.832 1.00 97.56 280 ARG A O 1
ATOM 2131 N N . LEU A 1 281 ? -12.198 -6.675 -8.843 1.00 98.19 281 LEU A N 1
ATOM 2132 C CA . LEU A 1 281 ? -11.382 -5.581 -8.304 1.00 98.19 281 LEU A CA 1
ATOM 2133 C C . LEU A 1 281 ? -11.042 -4.524 -9.360 1.00 98.19 281 LEU A C 1
ATOM 2135 O O . LEU A 1 281 ? -10.346 -3.564 -9.058 1.00 98.19 281 LEU A O 1
ATOM 2139 N N . MET A 1 282 ? -11.533 -4.674 -10.585 1.00 97.94 282 MET A N 1
ATOM 2140 C CA . MET A 1 282 ? -11.506 -3.651 -11.624 1.00 97.94 282 MET A CA 1
ATOM 2141 C C . MET A 1 282 ? -12.755 -3.800 -12.487 1.00 97.94 282 MET A C 1
ATOM 2143 O O . MET A 1 282 ? -13.203 -4.916 -12.754 1.00 97.94 282 MET A O 1
ATOM 2147 N N . LEU A 1 283 ? -13.327 -2.676 -12.906 1.00 97.06 283 LEU A N 1
ATOM 2148 C CA . LEU A 1 283 ? -14.450 -2.662 -13.834 1.00 97.06 283 LEU A CA 1
ATOM 2149 C C . LEU A 1 283 ? -13.951 -2.782 -15.273 1.00 97.06 283 LEU A C 1
ATOM 2151 O O . LEU A 1 283 ? -12.876 -2.289 -15.614 1.00 97.06 283 LEU A O 1
ATOM 2155 N N . CYS A 1 284 ? -14.751 -3.390 -16.143 1.00 94.88 284 CYS A N 1
ATOM 2156 C CA . CYS A 1 284 ? -14.406 -3.495 -17.559 1.00 94.88 284 CYS A CA 1
ATOM 2157 C C . CYS A 1 284 ? -14.286 -2.132 -18.245 1.00 94.88 284 CYS A C 1
ATOM 2159 O O . CYS A 1 284 ? -13.484 -1.974 -19.159 1.00 94.88 284 CYS A O 1
ATOM 2161 N N . GLU A 1 285 ? -15.034 -1.142 -17.764 1.00 94.38 285 GLU A N 1
ATOM 2162 C CA . GLU A 1 285 ? -14.986 0.247 -18.213 1.00 94.38 285 GLU A CA 1
ATOM 2163 C C . GLU A 1 285 ? -13.638 0.923 -17.943 1.00 94.38 285 GLU A C 1
ATOM 2165 O O . GLU A 1 285 ? -13.306 1.881 -18.629 1.00 94.38 285 GLU A O 1
ATOM 2170 N N . ASP A 1 286 ? -12.867 0.434 -16.969 1.00 95.38 286 ASP A N 1
ATOM 2171 C CA . ASP A 1 286 ? -11.555 0.993 -16.619 1.00 95.38 286 ASP A CA 1
ATOM 2172 C C . ASP A 1 286 ? -10.409 0.282 -17.347 1.00 95.38 286 ASP A C 1
ATOM 2174 O O . ASP A 1 286 ? -9.290 0.787 -17.431 1.00 95.38 286 ASP A O 1
ATOM 2178 N N . ALA A 1 287 ? -10.680 -0.904 -17.888 1.00 94.12 287 ALA A N 1
ATOM 2179 C CA . ALA A 1 287 ? -9.655 -1.818 -18.352 1.00 94.12 287 ALA A CA 1
ATOM 2180 C C . ALA A 1 287 ? -8.911 -1.310 -19.602 1.00 94.12 287 ALA A C 1
ATOM 2182 O O . ALA A 1 287 ? -7.692 -1.466 -19.709 1.00 94.12 287 ALA A O 1
ATOM 2183 N N . ASP A 1 288 ? -9.624 -0.684 -20.543 1.00 89.94 288 ASP A N 1
ATOM 2184 C CA . ASP A 1 288 ? -9.030 -0.177 -21.785 1.00 89.94 288 ASP A CA 1
ATOM 2185 C C . ASP A 1 288 ? -8.134 1.048 -21.549 1.00 89.94 288 ASP A C 1
ATOM 2187 O O . ASP A 1 288 ? -7.034 1.113 -22.114 1.00 89.94 288 ASP A O 1
ATOM 2191 N N . ASP A 1 289 ? -8.573 1.974 -20.692 1.00 92.56 289 ASP A N 1
ATOM 2192 C CA . ASP A 1 289 ? -7.819 3.176 -20.321 1.00 92.56 289 ASP A CA 1
ATOM 2193 C C . ASP A 1 289 ? -6.559 2.807 -19.529 1.00 92.56 289 ASP A C 1
ATOM 2195 O O . ASP A 1 289 ? -5.460 3.282 -19.840 1.00 92.56 289 ASP A O 1
ATOM 2199 N N . GLU A 1 290 ? -6.682 1.893 -18.560 1.00 95.25 290 GLU A N 1
ATOM 2200 C CA . GLU A 1 290 ? -5.537 1.397 -17.795 1.00 95.25 290 GLU A CA 1
ATOM 2201 C C . GLU A 1 290 ? -4.527 0.680 -18.693 1.00 95.25 290 GLU A C 1
ATOM 2203 O O . GLU A 1 290 ? -3.324 0.959 -18.627 1.00 95.25 290 GLU A O 1
ATOM 2208 N N . ARG A 1 291 ? -4.996 -0.172 -19.613 1.00 94.69 291 ARG A N 1
ATOM 2209 C CA . ARG A 1 291 ? -4.133 -0.817 -20.611 1.00 94.69 291 ARG A CA 1
ATOM 2210 C C . ARG A 1 291 ? -3.382 0.224 -21.437 1.00 94.69 291 ARG A C 1
ATOM 2212 O O . ARG A 1 291 ? -2.163 0.125 -21.562 1.00 94.69 291 ARG A O 1
ATOM 2219 N N . ALA A 1 292 ? -4.080 1.199 -22.019 1.00 93.62 292 ALA A N 1
ATOM 2220 C CA . ALA A 1 292 ? -3.460 2.212 -22.874 1.00 93.62 292 ALA A CA 1
ATOM 2221 C C . ALA A 1 292 ? -2.375 3.002 -22.126 1.00 93.62 292 ALA A C 1
ATOM 2223 O O . ALA A 1 292 ? -1.257 3.154 -22.629 1.00 93.62 292 ALA A O 1
ATOM 2224 N N . ARG A 1 293 ? -2.675 3.432 -20.897 1.00 95.81 293 ARG A N 1
ATOM 2225 C CA . ARG A 1 293 ? -1.740 4.165 -20.038 1.00 95.81 293 ARG A CA 1
ATOM 2226 C C . ARG A 1 293 ? -0.489 3.346 -19.711 1.00 95.81 293 ARG A C 1
ATOM 2228 O O . ARG A 1 293 ? 0.620 3.868 -19.813 1.00 95.81 293 ARG A O 1
ATOM 2235 N N . LEU A 1 294 ? -0.646 2.074 -19.345 1.00 96.75 294 LEU A N 1
ATOM 2236 C CA . LEU A 1 294 ? 0.477 1.194 -18.999 1.00 96.75 294 LEU A CA 1
ATOM 2237 C C . LEU A 1 294 ? 1.369 0.904 -20.205 1.00 96.75 294 LEU A C 1
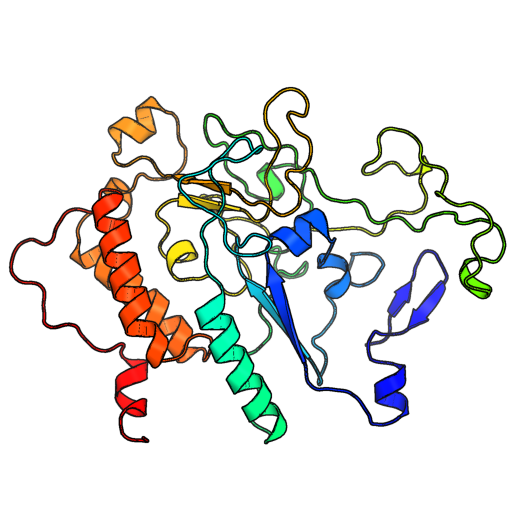ATOM 2239 O O . LEU A 1 294 ? 2.589 0.960 -20.086 1.00 96.75 294 LEU A O 1
ATOM 2243 N N . LEU A 1 295 ? 0.785 0.649 -21.379 1.00 96.12 295 LEU A N 1
ATOM 2244 C CA . LEU A 1 295 ? 1.562 0.419 -22.601 1.00 96.12 295 LEU A CA 1
ATOM 2245 C C . LEU A 1 295 ? 2.410 1.638 -22.971 1.00 96.12 295 LEU A C 1
ATOM 2247 O O . LEU A 1 295 ? 3.589 1.477 -23.291 1.00 96.12 295 LEU A O 1
ATOM 2251 N N . GLN A 1 296 ? 1.848 2.845 -22.859 1.00 95.94 296 GLN A N 1
ATOM 2252 C CA . GLN A 1 296 ? 2.611 4.075 -23.062 1.00 95.94 296 GLN A CA 1
ATOM 2253 C C . GLN A 1 296 ? 3.727 4.222 -22.018 1.00 95.94 296 GLN A C 1
ATOM 2255 O O . GLN A 1 296 ? 4.874 4.479 -22.379 1.00 95.94 296 GLN A O 1
ATOM 2260 N N . ALA A 1 297 ? 3.427 3.978 -20.739 1.00 96.38 297 ALA A N 1
ATOM 2261 C CA . ALA A 1 297 ? 4.426 4.036 -19.676 1.00 96.38 297 ALA A CA 1
ATOM 2262 C C . ALA A 1 297 ? 5.579 3.044 -19.908 1.00 96.38 297 ALA A C 1
ATOM 2264 O O . ALA A 1 297 ? 6.739 3.395 -19.695 1.00 96.38 297 ALA A O 1
ATOM 2265 N N . GLY A 1 298 ? 5.289 1.830 -20.384 1.00 97.44 298 GLY A N 1
ATOM 2266 C CA . GLY A 1 298 ? 6.307 0.849 -20.756 1.00 97.44 298 GLY A CA 1
ATOM 2267 C C . GLY A 1 298 ? 7.263 1.385 -21.820 1.00 97.44 298 GLY A C 1
ATOM 2268 O O . GLY A 1 298 ? 8.480 1.339 -21.627 1.00 97.44 298 GLY A O 1
ATOM 2269 N N . LEU A 1 299 ? 6.726 1.950 -22.905 1.00 96.31 299 LEU A N 1
ATOM 2270 C CA . LEU A 1 299 ? 7.525 2.555 -23.978 1.00 96.31 299 LEU A CA 1
ATOM 2271 C C . LEU A 1 299 ? 8.398 3.704 -23.450 1.00 96.31 299 LEU A C 1
ATOM 2273 O O . LEU A 1 299 ? 9.606 3.726 -23.689 1.00 96.31 299 LEU A O 1
ATOM 2277 N N . ASP A 1 300 ? 7.825 4.601 -22.645 1.00 96.00 300 ASP A N 1
ATOM 2278 C CA . ASP A 1 300 ? 8.543 5.741 -22.056 1.00 96.00 300 ASP A CA 1
ATOM 2279 C C . ASP A 1 300 ? 9.674 5.304 -21.103 1.00 96.00 300 ASP A C 1
ATOM 2281 O O . ASP A 1 300 ? 10.655 6.029 -20.876 1.00 96.00 300 ASP A O 1
ATOM 2285 N N . LYS A 1 301 ? 9.552 4.108 -20.516 1.00 95.62 301 LYS A N 1
ATOM 2286 C CA . LYS A 1 301 ? 10.525 3.529 -19.580 1.00 95.62 301 LYS A CA 1
ATOM 2287 C C . LYS A 1 301 ? 11.513 2.562 -20.227 1.00 95.62 301 LYS A C 1
ATOM 2289 O O . LYS A 1 301 ? 12.427 2.128 -19.535 1.0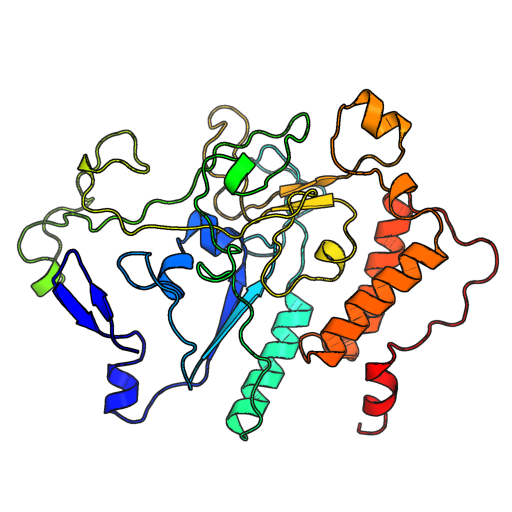0 95.62 301 LYS A O 1
ATOM 2294 N N . GLY A 1 302 ? 11.422 2.322 -21.533 1.00 95.50 302 GLY A N 1
ATOM 2295 C CA . GLY A 1 302 ? 12.425 1.563 -22.283 1.00 95.50 302 GLY A CA 1
ATOM 2296 C C . GLY A 1 302 ? 12.036 0.125 -22.617 1.00 95.50 302 GLY A C 1
ATOM 2297 O O . GLY A 1 302 ? 12.906 -0.647 -23.010 1.00 95.50 302 GLY A O 1
ATOM 2298 N N . VAL A 1 303 ? 10.755 -0.244 -22.505 1.00 97.12 303 VAL A N 1
ATOM 2299 C CA . VAL A 1 303 ? 10.257 -1.464 -23.158 1.00 97.12 303 VAL A CA 1
ATOM 2300 C C . VAL A 1 303 ? 10.463 -1.308 -24.673 1.00 97.12 303 VAL A C 1
ATOM 2302 O O . VAL A 1 303 ? 10.100 -0.259 -25.217 1.00 97.12 303 VAL A O 1
ATOM 2305 N N . PRO A 1 304 ? 11.023 -2.312 -25.377 1.00 94.50 304 PRO A N 1
ATOM 2306 C CA . PRO A 1 304 ? 11.232 -2.221 -26.817 1.00 94.50 304 PRO A CA 1
ATOM 2307 C C . PRO A 1 304 ? 9.927 -1.912 -27.565 1.00 94.50 304 PRO A C 1
ATOM 2309 O O . PRO A 1 304 ? 8.886 -2.470 -27.206 1.00 94.50 304 PRO A O 1
ATOM 2312 N N . PRO A 1 305 ? 9.953 -1.067 -28.612 1.00 91.50 305 PRO A N 1
ATOM 2313 C CA . PRO A 1 305 ? 8.766 -0.785 -29.408 1.00 91.50 305 PRO A CA 1
ATOM 2314 C C . PRO A 1 305 ? 8.288 -2.044 -30.154 1.00 91.50 305 PRO A C 1
ATOM 2316 O O . PRO A 1 305 ? 9.075 -2.967 -30.391 1.00 91.50 305 PRO A O 1
ATOM 2319 N N . PRO A 1 306 ? 7.005 -2.108 -30.546 1.00 89.44 306 PRO A N 1
ATOM 2320 C CA . PRO A 1 306 ? 6.489 -3.239 -31.305 1.00 89.44 306 PRO A CA 1
ATOM 2321 C C . PRO A 1 306 ? 7.171 -3.358 -32.671 1.00 89.44 306 PRO A C 1
ATOM 2323 O O . PRO A 1 306 ? 7.342 -2.373 -33.389 1.00 89.44 306 PRO A O 1
ATOM 2326 N N . SER A 1 307 ? 7.531 -4.583 -33.054 1.00 81.88 307 SER A N 1
ATOM 2327 C CA . SER A 1 307 ? 7.974 -4.902 -34.409 1.00 81.88 307 SER A CA 1
ATOM 2328 C C . SER A 1 307 ? 6.764 -5.281 -35.272 1.00 81.88 307 SER A C 1
ATOM 2330 O O . SER A 1 307 ? 6.189 -6.357 -35.130 1.00 81.88 307 SER A O 1
ATOM 2332 N N . GLY A 1 308 ? 6.370 -4.386 -36.181 1.00 73.44 308 GLY A N 1
ATOM 2333 C CA . GLY A 1 308 ? 5.229 -4.586 -37.082 1.00 73.44 308 GLY A CA 1
ATOM 2334 C C . GLY A 1 308 ? 3.904 -4.036 -36.545 1.00 73.44 308 GLY A C 1
ATOM 2335 O O . GLY A 1 308 ? 3.871 -3.275 -35.580 1.00 73.44 308 GLY A O 1
ATOM 2336 N N . ASN A 1 309 ? 2.799 -4.391 -37.208 1.00 66.19 309 ASN A N 1
ATOM 2337 C CA . ASN A 1 309 ? 1.471 -3.939 -36.801 1.00 66.19 309 ASN A CA 1
ATOM 2338 C C . ASN A 1 309 ? 1.071 -4.604 -35.484 1.00 66.19 309 ASN A C 1
ATOM 2340 O O . ASN A 1 309 ? 1.103 -5.830 -35.364 1.00 66.19 309 ASN A O 1
ATOM 2344 N N . LEU A 1 310 ? 0.645 -3.791 -34.518 1.00 62.38 310 LEU A N 1
ATOM 2345 C CA . LEU A 1 310 ? 0.004 -4.300 -33.316 1.00 62.38 310 LEU A CA 1
ATOM 2346 C C . LEU A 1 310 ? -1.266 -5.066 -33.713 1.00 62.38 310 LEU A C 1
ATOM 2348 O O . LEU A 1 310 ? -2.000 -4.596 -34.591 1.00 62.38 310 LEU A O 1
ATOM 2352 N N . PRO A 1 311 ? -1.550 -6.226 -33.093 1.00 58.12 311 PRO A N 1
ATOM 2353 C CA . PRO A 1 311 ? -2.856 -6.842 -33.252 1.00 58.12 311 PRO A CA 1
ATOM 2354 C C . PRO A 1 311 ? -3.941 -5.827 -32.851 1.00 58.12 311 PRO A C 1
ATOM 2356 O O . PRO A 1 311 ? -3.678 -4.958 -32.009 1.00 58.12 311 PRO A O 1
ATOM 2359 N N . PRO A 1 312 ? -5.149 -5.913 -33.441 1.00 65.06 312 PRO A N 1
ATOM 2360 C CA . PRO A 1 312 ? -6.280 -5.101 -33.006 1.00 65.06 312 PRO A CA 1
ATOM 2361 C C . PRO A 1 312 ? -6.394 -5.166 -31.484 1.00 65.06 312 PRO A C 1
ATOM 2363 O O . PRO A 1 312 ? -6.157 -6.233 -30.914 1.00 65.06 312 PRO A O 1
ATOM 2366 N N . GLN A 1 313 ? -6.723 -4.043 -30.838 1.00 65.50 313 GLN A N 1
ATOM 2367 C CA . GLN A 1 313 ? -6.889 -4.003 -29.386 1.00 65.50 313 GLN A CA 1
ATOM 2368 C C . GLN A 1 313 ? -7.834 -5.129 -28.959 1.00 65.50 313 GLN A C 1
ATOM 2370 O O . GLN A 1 313 ? -9.027 -5.102 -29.252 1.00 65.50 313 GLN A O 1
ATOM 2375 N N . ALA A 1 314 ? -7.270 -6.159 -28.327 1.00 66.50 314 ALA A N 1
ATOM 2376 C CA . ALA A 1 314 ? -8.053 -7.259 -27.809 1.00 66.50 314 ALA A CA 1
ATOM 2377 C C . ALA A 1 314 ? -8.746 -6.779 -26.536 1.00 66.50 314 ALA A C 1
ATOM 2379 O O . ALA A 1 314 ? -8.096 -6.249 -25.627 1.00 66.50 314 ALA A O 1
ATOM 2380 N N . ASN A 1 315 ? -10.060 -6.979 -26.479 1.00 75.44 315 ASN A N 1
ATOM 2381 C CA . ASN A 1 315 ? -10.815 -6.792 -25.250 1.00 75.44 315 ASN A CA 1
ATOM 2382 C C . ASN A 1 315 ? -10.229 -7.694 -24.162 1.00 75.44 315 ASN A C 1
ATOM 2384 O O . ASN A 1 315 ? -9.794 -8.818 -24.433 1.00 75.44 315 ASN A O 1
ATOM 2388 N N . VAL A 1 316 ? -10.249 -7.207 -22.927 1.00 82.75 316 VAL A N 1
ATOM 2389 C CA . VAL A 1 316 ? -9.872 -8.012 -21.766 1.00 82.75 316 VAL A CA 1
ATOM 2390 C C . VAL A 1 316 ? -10.771 -9.258 -21.715 1.00 82.75 316 VAL A C 1
ATOM 2392 O O . VAL A 1 316 ? -11.993 -9.104 -21.819 1.00 82.75 316 VAL A O 1
ATOM 2395 N N . PRO A 1 317 ? -10.213 -10.484 -21.623 1.00 85.12 317 PRO A N 1
ATOM 2396 C CA . PRO A 1 317 ? -10.979 -11.724 -21.750 1.00 85.12 317 PRO A CA 1
ATOM 2397 C C . PRO A 1 317 ? -12.252 -11.772 -20.899 1.00 85.12 317 PRO A C 1
ATOM 2399 O O . PRO A 1 317 ? -13.326 -12.078 -21.423 1.00 85.12 317 PRO A O 1
ATOM 2402 N N . HIS A 1 318 ? -12.173 -11.390 -19.622 1.00 90.38 318 HIS A N 1
ATOM 2403 C CA . HIS A 1 318 ? -13.330 -11.392 -18.719 1.00 90.38 318 HIS A CA 1
ATOM 2404 C C . HIS A 1 318 ? -14.350 -10.268 -18.992 1.00 90.38 318 HIS A C 1
ATOM 2406 O O . HIS A 1 318 ? -15.462 -10.312 -18.465 1.00 90.38 318 HIS A O 1
ATOM 2412 N N . CYS A 1 319 ? -14.043 -9.317 -19.878 1.00 87.31 319 CYS A N 1
ATOM 2413 C CA . CYS A 1 319 ? -14.973 -8.273 -20.322 1.00 87.31 319 CYS A CA 1
ATOM 2414 C C . CYS A 1 319 ? -15.831 -8.672 -21.525 1.00 87.31 319 CYS A C 1
ATOM 2416 O O . CYS A 1 319 ? -16.901 -8.095 -21.737 1.00 87.31 319 CYS A O 1
ATOM 2418 N N . LEU A 1 320 ? -15.429 -9.702 -22.277 1.00 77.44 320 LEU A N 1
ATOM 2419 C CA . LEU A 1 320 ? -16.141 -10.162 -23.476 1.00 77.44 320 LEU A CA 1
ATOM 2420 C C . LEU A 1 320 ? -17.587 -10.617 -23.197 1.00 77.44 320 LEU A C 1
ATOM 2422 O O . LEU A 1 320 ? -18.442 -10.502 -24.070 1.00 77.44 320 LEU A O 1
ATOM 2426 N N . GLY A 1 321 ? -17.878 -11.101 -21.985 1.00 60.94 321 GLY A N 1
ATOM 2427 C CA . GLY A 1 321 ? -19.216 -11.550 -21.576 1.00 60.94 321 GLY A CA 1
ATOM 2428 C C . GLY A 1 321 ? -20.090 -10.484 -20.901 1.00 60.94 321 GLY A C 1
ATOM 2429 O O . GLY A 1 321 ? -21.282 -10.721 -20.703 1.00 60.94 321 GLY A O 1
ATOM 2430 N N . GLN A 1 322 ? -19.527 -9.328 -20.531 1.00 60.59 322 GLN A N 1
ATOM 2431 C CA . GLN A 1 322 ? -20.251 -8.266 -19.816 1.00 60.59 322 GLN A CA 1
ATOM 2432 C C . GLN A 1 322 ? -20.843 -7.213 -20.762 1.00 60.59 322 GLN A C 1
ATOM 2434 O O . GLN A 1 322 ? -21.907 -6.666 -20.481 1.00 60.59 322 GLN A O 1
ATOM 2439 N N . ALA A 1 323 ? -20.227 -7.004 -21.931 1.00 51.19 323 ALA A N 1
ATOM 2440 C CA . ALA A 1 323 ? -20.719 -6.084 -22.960 1.00 51.19 323 ALA A CA 1
ATOM 2441 C C . ALA A 1 323 ? -22.091 -6.477 -23.556 1.00 51.19 323 ALA A C 1
ATOM 2443 O O . ALA A 1 323 ? -22.754 -5.643 -24.158 1.00 51.19 323 ALA A O 1
ATOM 2444 N N . ALA A 1 324 ? -22.540 -7.724 -23.367 1.00 38.75 324 ALA A N 1
ATOM 2445 C CA . ALA A 1 324 ? -23.839 -8.215 -23.840 1.00 38.75 324 ALA A CA 1
ATOM 2446 C C . ALA A 1 324 ? -24.998 -8.010 -22.838 1.00 38.75 324 ALA A C 1
ATOM 2448 O O . ALA A 1 324 ? -26.114 -8.449 -23.109 1.00 38.75 324 ALA A O 1
ATOM 2449 N N . LYS A 1 325 ? -24.741 -7.405 -21.666 1.00 40.81 325 LYS A N 1
ATOM 2450 C CA . LYS A 1 325 ? -25.739 -7.186 -20.598 1.00 40.81 325 LYS A CA 1
ATOM 2451 C C . LYS A 1 325 ? -26.088 -5.711 -20.348 1.00 40.81 325 LYS A C 1
ATOM 2453 O O . LYS A 1 325 ? -26.785 -5.431 -19.375 1.00 40.81 325 LYS A O 1
ATOM 2458 N N . LYS A 1 326 ? -25.605 -4.793 -21.189 1.00 37.62 326 LYS A N 1
ATOM 2459 C CA . LYS A 1 326 ? -26.015 -3.382 -21.188 1.00 37.62 326 LYS A CA 1
ATOM 2460 C C . LYS A 1 326 ? -27.031 -3.110 -22.284 1.00 37.62 326 LYS A C 1
ATOM 2462 O O . LYS A 1 326 ? -26.861 -3.685 -23.381 1.00 37.62 326 LYS A O 1
#

pLDDT: mean 94.42, std 8.43, range [37.62, 98.88]

Foldseek 3Di:
DWAAAPPPRDIDDPCRVCVVVVNQAAEEAEAELLCQFEVLCVCVQAGQQRPFGDDDDPRYAAFYAWLDFLAAFDQVDQDQFQAGFHGDHLVQLVVLVVVQSVVVVVVRHAFHHWDAGPVVLQWAQLPDVVSLQAAPFFSDDRDSRGDWDFPADQDPCCVPPVDRPRPPTDADPPRPPDCVRHDTRDGTGGRAHNQQIGPIGLYALCSQLPQWHGHHWTAGDDPRGRHTPNRTIHTGGFAQDPVRCVVRVGPDDHLCRRAVALVSSLVSSLVRLLVCVVSSSGDLVCSVVSSVVSSVVSVVSRHDDDDDDDDPPDRRPSCVVVVVVD